Protein AF-A0A4P6AT39-F1 (afdb_monomer)

Solvent-accessible surface area (backbone atoms only — not comparable to full-atom values): 12424 Å² total; per-residue (Å²): 140,86,82,64,74,64,62,60,58,60,56,62,62,70,71,62,71,71,83,62,47,75,40,79,34,65,60,63,75,84,74,89,69,85,59,90,55,87,56,40,79,60,34,36,35,38,40,49,45,68,75,45,51,70,32,68,47,76,46,80,55,96,68,34,34,40,35,32,61,48,7,73,48,49,75,46,52,57,56,62,57,46,51,50,49,25,72,39,69,47,75,40,74,62,91,68,72,62,86,84,30,50,30,35,38,33,64,41,80,78,45,78,43,69,50,68,33,97,42,72,91,46,87,44,87,14,38,29,28,41,32,36,44,36,41,44,41,80,90,52,74,66,52,75,47,76,25,70,10,44,34,71,73,84,50,72,67,47,47,52,52,60,67,65,59,71,80,73,85,64,80,51,75,50,81,89,73,80,49,77,49,78,62,57,68,20,41,52,50,33,9,49,30,45,36,38,5,51,49,45,17,51,54,49,41,51,52,52,50,57,50,56,69,69,78,107

Mean predicted aligned error: 9.89 Å

Sequence (216 aa):
MKNIGIIFLSILILVTSACTVTSPVVIPKIQNTESSVSKRTESVFVYLDNELTDEKYEIQQLMTVFQYDLGDYFKNAVHDSLIKRFTNVVQSESSLSSENFDLVVRPELLKFEAPVPPLVTMNTKTEITLKYHVTPRPPSLPFELVATGTYEILDEEDEQLYESLQGKDIYYYDFSSGIGLNIPAYSYEAGKDSFMAIHHALESLNEQLAQALKNN

Structure (mmCIF, N/CA/C/O backbone):
data_AF-A0A4P6AT39-F1
#
_entry.id   AF-A0A4P6AT39-F1
#
loop_
_atom_site.group_PDB
_atom_site.id
_atom_site.type_symbol
_atom_site.label_atom_id
_atom_site.label_alt_id
_atom_site.label_comp_id
_atom_site.label_asym_id
_atom_site.label_entity_id
_atom_site.label_seq_id
_atom_site.pdbx_PDB_ins_code
_atom_site.Cartn_x
_atom_site.Cartn_y
_atom_site.Cartn_z
_atom_site.occupancy
_atom_site.B_iso_or_equiv
_atom_site.auth_seq_id
_atom_site.auth_comp_id
_atom_site.auth_asym_id
_atom_site.auth_atom_id
_atom_site.pdbx_PDB_model_num
ATOM 1 N N . MET A 1 1 ? 0.154 -15.454 -66.024 1.00 43.50 1 MET A N 1
ATOM 2 C CA . MET A 1 1 ? 0.994 -15.846 -64.866 1.00 43.50 1 MET A CA 1
ATOM 3 C C . MET A 1 1 ? 1.494 -14.590 -64.172 1.00 43.50 1 MET A C 1
ATOM 5 O O . MET A 1 1 ? 1.845 -13.659 -64.880 1.00 43.50 1 MET A O 1
ATOM 9 N N . LYS A 1 2 ? 1.589 -14.633 -62.834 1.00 41.34 2 LYS A N 1
ATOM 10 C CA . LYS A 1 2 ? 2.174 -13.634 -61.910 1.00 41.34 2 LYS A CA 1
ATOM 11 C C . LYS A 1 2 ? 1.218 -12.594 -61.295 1.00 41.34 2 LYS A C 1
ATOM 13 O O . LYS A 1 2 ? 1.390 -11.408 -61.493 1.00 41.34 2 LYS A O 1
ATOM 18 N N . ASN A 1 3 ? 0.318 -13.077 -60.433 1.00 45.81 3 ASN A N 1
ATOM 19 C CA . ASN A 1 3 ? -0.192 -12.348 -59.253 1.00 45.81 3 ASN A CA 1
ATOM 20 C C . ASN A 1 3 ? 0.110 -13.141 -57.961 1.00 45.81 3 ASN A C 1
ATOM 22 O O . ASN A 1 3 ? -0.666 -13.153 -57.016 1.00 45.81 3 ASN A O 1
ATOM 26 N N . ILE A 1 4 ? 1.231 -13.870 -57.937 1.00 50.91 4 ILE A N 1
ATOM 27 C CA . ILE A 1 4 ? 1.609 -14.753 -56.815 1.00 50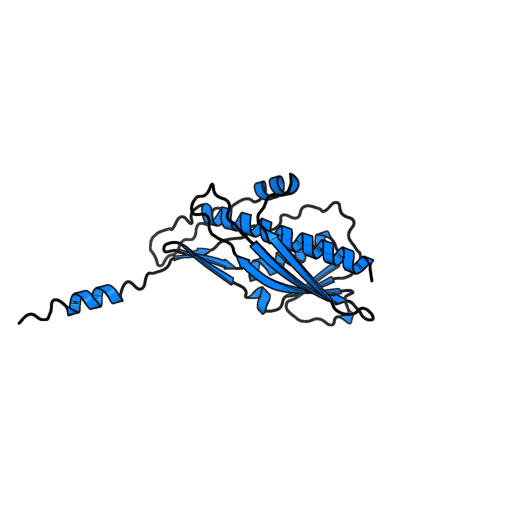.91 4 ILE A CA 1
ATOM 28 C C . ILE A 1 4 ? 2.547 -14.029 -55.826 1.00 50.91 4 ILE A C 1
ATOM 30 O O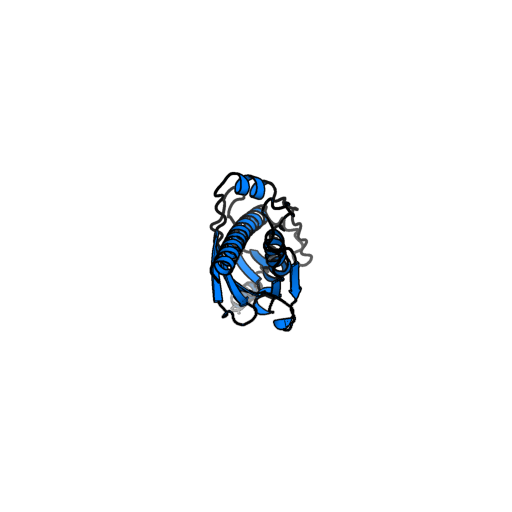 . ILE A 1 4 ? 2.656 -14.427 -54.674 1.00 50.91 4 ILE A O 1
ATOM 34 N N . GLY A 1 5 ? 3.175 -12.920 -56.239 1.00 42.66 5 GLY A N 1
ATOM 35 C CA . GLY A 1 5 ? 4.155 -12.199 -55.414 1.00 42.66 5 GLY A CA 1
ATOM 36 C C . GLY A 1 5 ? 3.569 -11.304 -54.317 1.00 42.66 5 GLY A C 1
ATOM 37 O O . GLY A 1 5 ? 4.269 -11.006 -53.360 1.00 42.66 5 GLY A O 1
ATOM 38 N N . ILE A 1 6 ? 2.303 -10.888 -54.427 1.00 50.56 6 ILE A N 1
ATOM 39 C CA . ILE A 1 6 ? 1.696 -9.940 -53.471 1.00 50.56 6 ILE A CA 1
ATOM 40 C C . ILE A 1 6 ? 1.060 -10.677 -52.284 1.00 50.56 6 ILE A C 1
ATOM 42 O O . ILE A 1 6 ? 1.164 -10.223 -51.152 1.00 50.56 6 ILE A O 1
ATOM 46 N N . ILE A 1 7 ? 0.491 -11.865 -52.512 1.00 50.44 7 ILE A N 1
ATOM 47 C CA . ILE A 1 7 ? -0.194 -12.642 -51.464 1.00 50.44 7 ILE A CA 1
ATOM 48 C C . ILE A 1 7 ? 0.810 -13.220 -50.448 1.00 50.44 7 ILE A C 1
ATOM 50 O O . ILE A 1 7 ? 0.511 -13.297 -49.260 1.00 50.44 7 ILE A O 1
ATOM 54 N N . PHE A 1 8 ? 2.032 -13.552 -50.879 1.00 45.69 8 PHE A N 1
ATOM 55 C CA . PHE A 1 8 ? 3.069 -14.075 -49.980 1.00 45.69 8 PHE A CA 1
ATOM 56 C C . PHE A 1 8 ? 3.640 -13.019 -49.018 1.00 45.69 8 PHE A C 1
ATOM 58 O O . PHE A 1 8 ? 4.078 -13.372 -47.926 1.00 45.69 8 PHE A O 1
ATOM 65 N N . LEU A 1 9 ? 3.599 -11.731 -49.382 1.00 47.72 9 LEU A N 1
ATOM 66 C CA . LEU A 1 9 ? 4.072 -10.646 -48.515 1.00 47.72 9 LEU A CA 1
ATOM 67 C C . LEU A 1 9 ? 3.039 -10.295 -47.429 1.00 47.72 9 LEU A C 1
ATOM 69 O O . LEU A 1 9 ? 3.413 -9.960 -46.310 1.00 47.72 9 LEU A O 1
ATOM 73 N N . SER A 1 10 ? 1.744 -10.442 -47.725 1.00 47.06 10 SER A N 1
ATOM 74 C CA . SER A 1 10 ? 0.658 -10.208 -46.761 1.00 47.06 10 SER A CA 1
ATOM 75 C C . SER A 1 10 ? 0.573 -11.292 -45.682 1.00 47.06 10 SER A C 1
ATOM 77 O O . SER A 1 10 ? 0.196 -11.001 -44.552 1.00 47.06 10 SER A O 1
ATOM 79 N N . ILE A 1 11 ? 0.954 -12.533 -46.008 1.00 48.59 11 ILE A N 1
ATOM 80 C CA . ILE A 1 11 ? 0.946 -13.655 -45.056 1.00 48.59 11 ILE A CA 1
ATOM 81 C C . ILE A 1 11 ? 2.152 -13.585 -44.106 1.00 48.59 11 ILE A C 1
ATOM 83 O O . ILE A 1 11 ? 2.025 -13.969 -42.949 1.00 48.59 11 ILE A O 1
ATOM 87 N N . LEU A 1 12 ? 3.290 -13.025 -44.535 1.00 41.50 12 LEU A N 1
ATOM 88 C CA . LEU A 1 12 ? 4.470 -12.879 -43.672 1.00 41.50 12 LEU A CA 1
ATOM 89 C C . LEU A 1 12 ? 4.274 -11.831 -42.557 1.00 41.50 12 LEU A C 1
ATOM 91 O O . LEU A 1 12 ? 4.873 -11.949 -41.495 1.00 41.50 12 LEU A O 1
ATOM 95 N N . ILE A 1 13 ? 3.402 -10.841 -42.771 1.00 48.12 13 ILE A N 1
ATOM 96 C CA . ILE A 1 13 ? 3.093 -9.789 -41.785 1.00 48.12 13 ILE A CA 1
ATOM 97 C C . ILE A 1 13 ? 2.075 -10.276 -40.734 1.00 48.12 13 ILE A C 1
ATOM 99 O O . ILE A 1 13 ? 2.043 -9.758 -39.623 1.00 48.12 13 ILE A O 1
ATOM 103 N N . LEU A 1 14 ? 1.279 -11.315 -41.028 1.00 42.06 14 LEU A N 1
ATOM 104 C CA . LEU A 1 14 ? 0.294 -11.850 -40.075 1.00 42.06 14 LEU A CA 1
ATOM 105 C C . LEU A 1 14 ? 0.896 -12.749 -38.978 1.00 42.06 14 LEU A C 1
ATOM 107 O O . LEU A 1 14 ? 0.196 -13.060 -38.019 1.00 42.06 14 LEU A O 1
ATOM 111 N N . VAL A 1 15 ? 2.165 -13.163 -39.095 1.00 41.56 15 VAL A N 1
ATOM 112 C CA . VAL A 1 15 ? 2.831 -14.059 -38.120 1.00 41.56 15 VAL A CA 1
ATOM 113 C C . VAL A 1 15 ? 3.760 -13.301 -37.161 1.00 41.56 15 VAL A C 1
ATOM 115 O O . VAL A 1 15 ? 4.350 -13.895 -36.267 1.00 41.56 15 VAL A O 1
ATOM 118 N N . THR A 1 16 ? 3.867 -11.974 -37.279 1.00 45.75 16 THR A N 1
ATOM 119 C CA . THR A 1 16 ? 4.554 -11.134 -36.284 1.00 45.75 16 THR A CA 1
ATOM 120 C C . THR A 1 16 ? 3.566 -10.547 -35.282 1.00 45.75 16 THR A C 1
ATOM 122 O O . THR A 1 16 ? 3.696 -9.380 -34.910 1.00 45.75 16 THR A O 1
ATOM 125 N N . SER A 1 17 ? 2.567 -11.323 -34.842 1.00 45.72 17 SER A N 1
ATOM 126 C CA . SER A 1 17 ? 1.950 -11.084 -33.536 1.00 45.72 17 SER A CA 1
ATOM 127 C C . SER A 1 17 ? 3.094 -11.122 -32.532 1.00 45.72 17 SER A C 1
ATOM 129 O O . SER A 1 17 ? 3.576 -12.199 -32.181 1.00 45.72 17 SER A O 1
ATOM 131 N N . ALA A 1 18 ? 3.630 -9.938 -32.238 1.00 49.12 18 ALA A N 1
ATOM 132 C CA . ALA A 1 18 ? 4.811 -9.742 -31.433 1.00 49.12 18 ALA A CA 1
ATOM 133 C C . ALA A 1 18 ? 4.634 -10.565 -30.165 1.00 49.12 18 ALA A C 1
ATOM 135 O O . ALA A 1 18 ? 3.688 -10.345 -29.414 1.00 49.12 18 ALA A O 1
ATOM 136 N N . CYS A 1 19 ? 5.507 -11.550 -29.972 1.00 54.28 19 CYS A N 1
ATOM 137 C CA . CYS A 1 19 ? 5.633 -12.208 -28.689 1.00 54.28 19 CYS A CA 1
ATOM 138 C C . CYS A 1 19 ? 6.156 -11.119 -27.747 1.00 54.28 19 CYS A C 1
ATOM 140 O O . CYS A 1 19 ? 7.351 -10.828 -27.731 1.00 54.28 19 CYS A O 1
ATOM 142 N N . THR A 1 20 ? 5.247 -10.397 -27.094 1.00 59.78 20 THR A N 1
ATOM 143 C CA . THR A 1 20 ? 5.600 -9.424 -26.068 1.00 59.78 20 THR A CA 1
ATOM 144 C C . THR A 1 20 ? 6.112 -10.211 -24.884 1.00 59.78 20 THR A C 1
ATOM 146 O O . THR A 1 20 ? 5.453 -11.139 -24.418 1.00 59.78 20 THR A O 1
ATOM 149 N N . VAL A 1 21 ? 7.304 -9.863 -24.421 1.00 70.62 21 VAL A N 1
ATOM 150 C CA . VAL A 1 21 ? 7.864 -10.488 -23.229 1.00 70.62 21 VAL A CA 1
ATOM 151 C C . VAL A 1 21 ? 7.229 -9.795 -22.036 1.00 70.62 21 VAL A C 1
ATOM 153 O O . VAL A 1 21 ? 7.342 -8.576 -21.903 1.00 70.62 21 VAL A O 1
ATOM 156 N N . THR A 1 22 ? 6.571 -10.555 -21.170 1.00 72.94 22 THR A N 1
ATOM 157 C CA . THR A 1 22 ? 6.131 -10.041 -19.873 1.00 72.94 22 THR A CA 1
ATOM 158 C C . THR A 1 22 ? 7.274 -10.180 -18.878 1.00 72.94 22 THR A C 1
ATOM 160 O O . THR A 1 22 ? 7.824 -11.265 -18.695 1.00 72.94 22 THR A O 1
ATOM 163 N N . SER 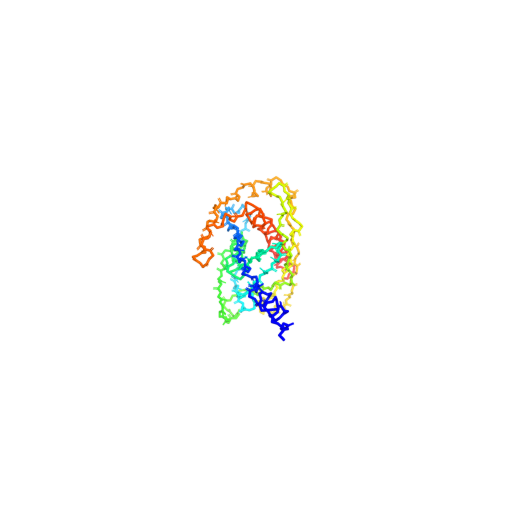A 1 23 ? 7.646 -9.072 -18.248 1.00 77.56 23 SER A N 1
ATOM 164 C CA . SER A 1 23 ? 8.671 -9.003 -17.216 1.00 77.56 23 SER A CA 1
ATOM 165 C C . SER A 1 23 ? 8.016 -8.619 -15.891 1.00 77.56 23 SER A C 1
ATOM 167 O O . SER A 1 23 ? 7.439 -7.534 -15.808 1.00 77.56 23 SER A O 1
ATOM 169 N N . PRO A 1 24 ? 8.121 -9.437 -14.833 1.00 83.00 24 PRO A N 1
ATOM 170 C CA . PRO A 1 24 ? 7.631 -9.036 -13.523 1.00 83.00 24 PRO A CA 1
ATOM 171 C C . PRO A 1 24 ? 8.469 -7.883 -12.956 1.00 83.00 24 PRO A C 1
ATOM 173 O O . PRO A 1 24 ? 9.694 -7.850 -13.114 1.00 83.00 24 PRO A O 1
ATOM 176 N N . VAL A 1 25 ? 7.807 -6.965 -12.259 1.00 86.38 25 VAL A N 1
ATOM 177 C CA . VAL A 1 25 ? 8.420 -5.973 -11.376 1.00 86.38 25 VAL A CA 1
ATOM 178 C C . VAL A 1 25 ? 8.102 -6.379 -9.944 1.00 86.38 25 VAL A C 1
ATOM 180 O O . VAL A 1 25 ? 6.948 -6.367 -9.521 1.00 86.38 25 VAL A O 1
ATOM 183 N N . VAL A 1 26 ? 9.128 -6.780 -9.193 1.00 87.25 26 VAL A N 1
ATOM 184 C CA . VAL A 1 26 ? 8.957 -7.187 -7.794 1.00 87.25 26 VAL A CA 1
ATOM 185 C C . VAL A 1 26 ? 9.187 -5.983 -6.901 1.00 87.25 26 VAL A C 1
ATOM 187 O O . VAL A 1 26 ? 10.290 -5.440 -6.849 1.00 87.25 26 VAL A O 1
ATOM 190 N N . ILE A 1 27 ? 8.148 -5.609 -6.162 1.00 89.00 27 ILE A N 1
ATOM 191 C CA . ILE A 1 27 ? 8.235 -4.596 -5.115 1.00 89.00 27 ILE A CA 1
ATOM 192 C C . ILE A 1 27 ? 8.885 -5.248 -3.880 1.00 89.00 27 ILE A C 1
ATOM 194 O O . ILE A 1 27 ? 8.384 -6.275 -3.398 1.00 89.00 27 ILE A O 1
ATOM 198 N N . PRO A 1 28 ? 10.016 -4.720 -3.375 1.00 86.25 28 PRO A N 1
ATOM 199 C CA . PRO A 1 28 ? 10.662 -5.237 -2.172 1.00 86.25 28 PRO A CA 1
ATOM 200 C C . PRO A 1 28 ? 9.705 -5.234 -0.979 1.00 86.25 28 PRO A C 1
ATOM 202 O O . PRO A 1 28 ? 8.887 -4.338 -0.842 1.00 86.25 28 PRO A O 1
ATOM 205 N N . LYS A 1 29 ? 9.809 -6.219 -0.084 1.00 81.31 29 LYS A N 1
ATOM 206 C CA . LYS A 1 29 ? 8.993 -6.242 1.139 1.00 81.31 29 LYS A CA 1
ATOM 207 C C . LYS A 1 29 ? 9.587 -5.322 2.199 1.00 81.31 29 LYS A C 1
ATOM 209 O O . LYS A 1 29 ? 10.807 -5.212 2.304 1.00 81.31 29 LYS A O 1
ATOM 214 N N . ILE A 1 30 ? 8.720 -4.757 3.036 1.00 69.62 30 ILE A N 1
ATOM 215 C CA . ILE A 1 30 ? 9.125 -4.046 4.250 1.00 69.62 30 ILE A CA 1
ATOM 216 C C . ILE A 1 30 ? 9.960 -5.011 5.100 1.00 69.62 30 ILE A C 1
ATOM 218 O O . ILE A 1 30 ? 9.481 -6.070 5.509 1.00 69.62 30 ILE A O 1
ATOM 222 N N . GLN A 1 31 ? 11.220 -4.667 5.363 1.00 64.38 31 GLN A N 1
ATOM 223 C CA . GLN A 1 31 ? 11.942 -5.316 6.450 1.00 64.38 31 GLN A CA 1
ATOM 224 C C . GLN A 1 31 ? 11.373 -4.754 7.749 1.00 64.38 31 GLN A C 1
ATOM 226 O O . GLN A 1 31 ? 11.266 -3.539 7.900 1.00 64.38 31 GLN A O 1
ATOM 231 N N . ASN A 1 32 ? 10.948 -5.633 8.657 1.00 57.81 32 ASN A N 1
ATOM 232 C CA . ASN A 1 32 ? 10.415 -5.229 9.953 1.00 57.81 32 ASN A CA 1
ATOM 233 C C . ASN A 1 32 ? 11.487 -4.467 10.736 1.00 57.81 32 ASN A C 1
ATOM 235 O O . ASN A 1 32 ? 12.305 -5.062 11.433 1.00 57.81 32 ASN A O 1
ATOM 239 N N . THR A 1 33 ? 11.470 -3.146 10.623 1.00 58.94 33 THR A N 1
ATOM 240 C CA . THR A 1 33 ? 12.127 -2.246 11.554 1.00 58.94 33 THR A CA 1
ATOM 241 C C . THR A 1 33 ? 11.208 -2.095 12.757 1.00 58.94 33 THR A C 1
ATOM 243 O O . THR A 1 33 ? 10.025 -1.762 12.625 1.00 58.94 33 THR A O 1
ATOM 246 N N . GLU A 1 34 ? 11.716 -2.424 13.946 1.00 59.28 34 GLU A N 1
ATOM 247 C CA . GLU A 1 34 ? 10.983 -2.165 15.181 1.00 59.28 34 GLU A CA 1
ATOM 248 C C . GLU A 1 34 ? 10.695 -0.664 15.271 1.00 59.28 34 GLU A C 1
ATOM 250 O O . GLU A 1 34 ? 11.611 0.155 15.323 1.00 59.28 34 GLU A O 1
ATOM 255 N N . SER A 1 35 ? 9.413 -0.295 15.262 1.00 64.81 35 SER A N 1
ATOM 256 C CA . SER A 1 35 ? 9.025 1.097 15.463 1.00 64.81 35 SER A CA 1
ATOM 257 C C . SER A 1 35 ? 9.229 1.467 16.929 1.00 64.81 35 SER A C 1
ATOM 259 O O . SER A 1 35 ? 8.744 0.777 17.827 1.00 64.81 35 SER A O 1
ATOM 261 N N . SER A 1 36 ? 9.905 2.589 17.171 1.00 63.44 36 SER A N 1
ATOM 262 C CA . SER A 1 36 ? 10.052 3.193 18.501 1.00 63.44 36 SER A CA 1
ATOM 263 C C . SER A 1 36 ? 8.758 3.855 19.003 1.00 63.44 36 SER A C 1
ATOM 265 O O . SER A 1 36 ? 8.694 4.319 20.144 1.00 63.44 36 SER A O 1
ATOM 267 N N . VAL A 1 37 ? 7.711 3.901 18.171 1.00 75.50 37 VAL A N 1
ATOM 268 C CA . VAL A 1 37 ? 6.428 4.519 18.498 1.00 75.50 37 VAL A CA 1
ATOM 269 C C . VAL A 1 37 ? 5.606 3.604 19.407 1.00 75.50 37 VAL A C 1
ATOM 271 O O . VAL A 1 37 ? 5.415 2.419 19.138 1.00 75.50 37 VAL A O 1
ATOM 274 N N . SER A 1 38 ? 5.057 4.179 20.481 1.00 82.94 38 SER A N 1
ATOM 275 C CA . SER A 1 38 ? 4.120 3.482 21.368 1.00 82.94 38 SER A CA 1
ATOM 276 C C . SER A 1 38 ? 2.910 2.972 20.581 1.00 82.94 38 SER A C 1
ATOM 278 O O . SER A 1 38 ? 2.153 3.766 20.018 1.00 82.94 38 SER A O 1
ATOM 280 N N . LYS A 1 39 ? 2.705 1.652 20.580 1.00 88.75 39 LYS A N 1
ATOM 281 C CA . LYS A 1 39 ? 1.578 1.016 19.889 1.00 88.75 39 LYS A CA 1
ATOM 282 C C . LYS A 1 39 ? 0.272 1.244 20.642 1.00 88.75 39 LYS A C 1
ATOM 284 O O . LYS A 1 39 ? 0.255 1.266 21.874 1.00 88.75 39 LYS A O 1
ATOM 289 N N . ARG A 1 40 ? -0.824 1.391 19.902 1.00 88.75 40 ARG A N 1
ATOM 290 C CA . ARG A 1 40 ? -2.176 1.484 20.458 1.00 88.75 40 ARG A CA 1
ATOM 291 C C . ARG A 1 40 ? -2.766 0.093 20.708 1.00 88.75 40 ARG A C 1
ATOM 293 O O . ARG A 1 40 ? -2.363 -0.869 20.054 1.00 88.75 40 ARG A O 1
ATOM 300 N N . THR A 1 41 ? -3.694 -0.012 21.657 1.00 90.56 41 THR A N 1
ATOM 301 C CA . THR A 1 41 ? -4.246 -1.297 22.127 1.00 90.56 41 THR A CA 1
ATOM 302 C C . THR A 1 41 ? -5.497 -1.749 21.379 1.00 90.56 41 THR A C 1
ATOM 304 O O . THR A 1 41 ? -5.925 -2.887 21.557 1.00 90.56 41 THR A O 1
ATOM 307 N N . GLU A 1 42 ? -6.099 -0.867 20.579 1.00 91.00 42 GLU A N 1
ATOM 308 C CA . GLU A 1 42 ? -7.274 -1.160 19.766 1.00 91.00 42 GLU A CA 1
ATOM 309 C C . GLU A 1 42 ? -6.999 -2.348 18.838 1.00 91.00 42 GLU A C 1
ATOM 311 O O . GLU A 1 42 ? -5.955 -2.443 18.186 1.00 91.00 42 GLU A O 1
ATOM 316 N N . SER A 1 43 ? -7.959 -3.264 18.793 1.00 93.12 43 SER A N 1
ATOM 317 C CA . SER A 1 43 ? -7.959 -4.414 17.901 1.00 93.12 43 SER A CA 1
ATOM 318 C C . SER A 1 43 ? -8.435 -4.008 16.509 1.00 93.12 43 SER A C 1
ATOM 320 O O . SER A 1 43 ? -9.548 -3.506 16.335 1.00 93.12 43 SER A O 1
ATOM 322 N N . VAL A 1 44 ? -7.584 -4.236 15.510 1.00 94.50 44 VAL A N 1
ATOM 323 C CA . VAL A 1 44 ? -7.838 -3.873 14.115 1.00 94.50 44 VAL A CA 1
ATOM 324 C C . VAL A 1 44 ? -8.038 -5.133 13.287 1.00 94.50 44 VAL A C 1
ATOM 326 O O . VAL A 1 44 ? -7.207 -6.040 13.303 1.00 94.50 44 VAL A O 1
ATOM 329 N N . PHE A 1 45 ? -9.125 -5.171 12.528 1.00 95.00 45 PHE A N 1
ATOM 330 C CA . PHE A 1 45 ? -9.337 -6.150 11.475 1.00 95.00 45 PHE A CA 1
ATOM 331 C C . PHE A 1 45 ? -9.125 -5.504 10.109 1.00 95.00 45 PHE A C 1
ATOM 333 O O . PHE A 1 45 ? -9.798 -4.536 9.767 1.00 95.00 45 PHE A O 1
ATOM 340 N N . VAL A 1 46 ? -8.199 -6.046 9.327 1.00 94.69 46 VAL A N 1
ATOM 341 C CA . VAL A 1 46 ? -7.952 -5.650 7.942 1.00 94.69 46 VAL A CA 1
ATOM 342 C C . VAL A 1 46 ? -8.740 -6.582 7.032 1.00 94.69 46 VAL A C 1
ATOM 344 O O . VAL A 1 46 ? -8.459 -7.781 6.960 1.00 94.69 46 VAL A O 1
ATOM 347 N N . TYR A 1 47 ? -9.733 -6.026 6.348 1.00 93.50 47 TYR A N 1
ATOM 348 C CA . TYR A 1 47 ? -10.522 -6.748 5.361 1.00 93.50 47 TYR A CA 1
ATOM 349 C C . TYR A 1 47 ? -9.945 -6.506 3.968 1.00 93.50 47 TYR A C 1
ATOM 351 O O . TYR A 1 47 ? -10.051 -5.400 3.448 1.00 93.50 47 TYR A O 1
ATOM 359 N N . LEU A 1 48 ? -9.329 -7.531 3.383 1.00 89.94 48 LEU A N 1
ATOM 360 C CA . LEU A 1 48 ? -8.777 -7.478 2.031 1.00 89.94 48 LEU A CA 1
ATOM 361 C C . LEU A 1 48 ? -9.810 -8.062 1.068 1.00 89.94 48 LEU A C 1
ATOM 363 O O . LEU A 1 48 ? -10.001 -9.273 1.045 1.00 89.94 48 LEU A O 1
ATOM 367 N N . ASP A 1 49 ? -10.521 -7.223 0.323 1.00 87.94 49 ASP A N 1
ATOM 368 C CA . ASP A 1 49 ? -11.459 -7.725 -0.678 1.00 87.94 49 ASP A CA 1
ATOM 369 C C . ASP A 1 49 ? -10.744 -8.176 -1.960 1.00 87.94 49 ASP A C 1
ATOM 371 O O . ASP A 1 49 ? -9.567 -7.888 -2.191 1.00 87.94 49 ASP A O 1
ATOM 375 N N . ASN A 1 50 ? -11.481 -8.909 -2.797 1.00 87.88 50 ASN A N 1
ATOM 376 C CA . ASN A 1 50 ? -10.943 -9.444 -4.043 1.00 87.88 50 ASN A CA 1
ATOM 377 C C . ASN A 1 50 ? -10.522 -8.337 -5.021 1.00 87.88 50 ASN A C 1
ATOM 379 O O . ASN A 1 50 ? -9.631 -8.564 -5.832 1.00 87.88 50 ASN A O 1
ATOM 383 N N . GLU A 1 51 ? -11.142 -7.152 -4.940 1.00 88.12 51 GLU A N 1
ATOM 384 C CA . GLU A 1 51 ? -10.789 -6.011 -5.791 1.00 88.12 51 GLU A CA 1
ATOM 385 C C . GLU A 1 51 ? -9.343 -5.585 -5.534 1.00 88.12 51 GLU A C 1
ATOM 387 O O . GLU A 1 51 ? -8.582 -5.423 -6.481 1.00 88.12 51 GLU A O 1
ATOM 392 N N . LEU A 1 52 ? -8.919 -5.497 -4.269 1.00 88.50 52 LEU A N 1
ATOM 393 C CA . LEU A 1 52 ? -7.523 -5.199 -3.957 1.00 88.50 52 LEU A CA 1
ATOM 394 C C . LEU A 1 52 ? -6.590 -6.398 -4.189 1.00 88.50 52 LEU A C 1
ATOM 396 O O . LEU A 1 52 ? -5.462 -6.212 -4.645 1.00 88.50 52 LEU A O 1
ATOM 400 N N . THR A 1 53 ? -7.001 -7.622 -3.838 1.00 87.69 53 THR A N 1
ATOM 401 C CA . THR A 1 53 ? -6.086 -8.780 -3.870 1.00 87.69 53 THR A CA 1
ATOM 402 C C . THR A 1 53 ? -5.804 -9.332 -5.261 1.00 87.69 53 THR A C 1
ATOM 404 O O . THR A 1 53 ? -4.795 -10.017 -5.421 1.00 87.69 53 THR A O 1
ATOM 407 N N . ASP A 1 54 ? -6.662 -9.047 -6.239 1.00 90.81 54 ASP A N 1
ATOM 408 C CA . ASP A 1 54 ? -6.487 -9.483 -7.629 1.00 90.81 54 ASP A CA 1
ATOM 409 C C . ASP A 1 54 ? -5.851 -8.388 -8.510 1.00 90.81 54 ASP A C 1
ATOM 411 O O . ASP A 1 54 ? -5.631 -8.597 -9.706 1.00 90.81 54 ASP A O 1
ATOM 415 N N . GLU A 1 55 ? -5.531 -7.230 -7.921 1.00 93.12 55 GLU A N 1
ATOM 416 C CA . GLU A 1 55 ? -5.068 -6.045 -8.636 1.00 93.12 55 GLU A CA 1
ATOM 417 C C . GLU A 1 55 ? -3.685 -6.245 -9.269 1.00 93.12 55 GLU A C 1
ATOM 419 O O . GLU A 1 55 ? -2.717 -6.684 -8.629 1.00 93.12 55 GLU A O 1
ATOM 424 N N . LYS A 1 56 ? -3.588 -5.857 -10.541 1.00 93.69 56 LYS A N 1
ATOM 425 C CA . LYS A 1 56 ? -2.358 -5.879 -11.332 1.00 93.69 56 LYS A CA 1
ATOM 426 C C . LYS A 1 56 ? -2.199 -4.577 -12.083 1.00 93.69 56 LYS A C 1
ATOM 428 O O . LYS A 1 56 ? -3.156 -4.064 -12.654 1.00 93.69 56 LYS A O 1
ATOM 433 N N . TYR A 1 57 ? -0.965 -4.102 -12.163 1.00 93.50 57 TYR A N 1
ATOM 434 C CA . TYR A 1 57 ? -0.624 -2.963 -12.999 1.00 93.50 57 TYR A CA 1
ATOM 435 C C . TYR A 1 57 ? 0.343 -3.379 -14.096 1.00 93.50 57 TYR A C 1
ATOM 437 O O . TYR A 1 57 ? 1.341 -4.049 -13.837 1.00 93.50 57 TYR A O 1
ATOM 445 N N . GLU A 1 58 ? 0.054 -2.969 -15.325 1.00 92.00 58 GLU A N 1
ATOM 446 C CA . GLU A 1 58 ? 0.884 -3.258 -16.485 1.00 92.00 58 GLU A CA 1
ATOM 447 C C . GLU A 1 58 ? 1.274 -1.964 -17.189 1.00 92.00 58 GLU A C 1
ATOM 449 O O . GLU A 1 58 ? 0.431 -1.120 -17.497 1.00 92.00 58 GLU A O 1
ATOM 454 N N . ILE A 1 59 ? 2.561 -1.832 -17.496 1.00 88.12 59 ILE A N 1
ATOM 455 C CA . ILE A 1 59 ? 3.076 -0.753 -18.330 1.00 88.12 59 ILE A CA 1
ATOM 456 C C . ILE A 1 59 ? 3.884 -1.329 -19.484 1.00 88.12 59 ILE A C 1
ATOM 458 O O . ILE A 1 59 ? 4.793 -2.143 -19.311 1.00 88.12 59 ILE A O 1
ATOM 462 N N . GLN A 1 60 ? 3.552 -0.894 -20.696 1.00 83.69 60 GLN A N 1
ATOM 463 C CA . GLN A 1 60 ? 4.292 -1.278 -21.886 1.00 83.69 60 GLN A CA 1
ATOM 464 C C . GLN A 1 60 ? 5.417 -0.281 -22.151 1.00 83.69 60 GLN A C 1
ATOM 466 O O . GLN A 1 60 ? 5.179 0.914 -22.334 1.00 83.69 60 GLN A O 1
ATOM 471 N N . GLN A 1 61 ? 6.642 -0.789 -22.258 1.00 76.00 61 GLN A N 1
ATOM 472 C CA . GLN A 1 61 ? 7.795 -0.001 -22.671 1.00 76.00 61 GLN A CA 1
ATOM 473 C C . GLN A 1 61 ? 8.655 -0.807 -23.641 1.00 76.00 61 GLN A C 1
ATOM 475 O O . GLN A 1 61 ? 9.097 -1.919 -23.353 1.00 76.00 61 GLN A O 1
ATOM 480 N N . LEU A 1 62 ? 8.889 -0.227 -24.822 1.00 74.25 62 LEU A N 1
ATOM 481 C CA . LEU A 1 62 ? 9.487 -0.916 -25.968 1.00 74.25 62 LEU A CA 1
ATOM 482 C C . LEU A 1 62 ? 8.662 -2.167 -26.352 1.00 74.25 62 LEU A C 1
ATOM 484 O O . LEU A 1 62 ? 7.496 -2.042 -26.719 1.00 74.25 62 LEU A O 1
ATOM 488 N N . MET A 1 63 ? 9.267 -3.356 -26.278 1.00 72.25 63 MET A N 1
ATOM 489 C CA . MET A 1 63 ? 8.662 -4.657 -26.612 1.00 72.25 63 MET A CA 1
ATOM 490 C C . MET A 1 63 ? 8.376 -5.513 -25.365 1.00 72.25 63 MET A C 1
ATOM 492 O O . MET A 1 63 ? 8.090 -6.706 -25.489 1.00 72.25 63 MET A O 1
ATOM 496 N N . THR A 1 64 ? 8.466 -4.906 -24.179 1.00 74.44 64 THR A N 1
ATOM 497 C CA . THR A 1 64 ? 8.297 -5.571 -22.886 1.00 74.44 64 THR A CA 1
ATOM 498 C C . THR A 1 64 ? 7.081 -4.998 -22.168 1.00 74.44 64 THR A C 1
ATOM 500 O O . THR A 1 64 ? 6.890 -3.780 -22.129 1.00 74.44 64 THR A O 1
ATOM 503 N N . VAL A 1 65 ? 6.263 -5.878 -21.597 1.00 83.69 65 VAL A N 1
ATOM 504 C CA . VAL A 1 65 ? 5.200 -5.509 -20.658 1.00 83.69 65 VAL A CA 1
ATOM 505 C C . VAL A 1 65 ? 5.748 -5.713 -19.256 1.00 83.69 65 VAL A C 1
ATOM 507 O O . VAL A 1 65 ? 6.102 -6.830 -18.888 1.00 83.69 65 VAL A O 1
ATOM 510 N N . PHE A 1 66 ? 5.861 -4.637 -18.489 1.00 86.00 66 PHE A N 1
ATOM 511 C CA . PHE A 1 66 ? 6.249 -4.699 -17.088 1.00 86.00 66 PHE A CA 1
ATOM 512 C C . PHE A 1 66 ? 4.997 -4.855 -16.241 1.00 86.00 66 PHE A C 1
ATOM 514 O O . PHE A 1 66 ? 4.124 -3.991 -16.285 1.00 86.00 66 PHE A O 1
ATOM 521 N N . GLN A 1 67 ? 4.910 -5.960 -15.508 1.00 89.81 67 GLN A N 1
ATOM 522 C CA . GLN A 1 67 ? 3.743 -6.307 -14.702 1.00 89.81 67 GLN A CA 1
ATOM 523 C C . GLN A 1 67 ? 4.087 -6.227 -13.215 1.00 89.81 67 GLN A C 1
ATOM 525 O O . GLN A 1 67 ? 5.055 -6.835 -12.761 1.00 89.81 67 GLN A O 1
ATOM 530 N N . TYR A 1 68 ? 3.261 -5.510 -12.465 1.00 91.75 68 TYR A N 1
ATOM 531 C CA . TYR A 1 68 ? 3.305 -5.383 -11.018 1.00 91.75 68 TYR A CA 1
ATOM 532 C C . TYR A 1 68 ? 2.118 -6.166 -10.456 1.00 91.75 68 TYR A C 1
ATOM 534 O O . TYR A 1 68 ? 0.965 -5.792 -10.675 1.00 91.75 68 TYR A O 1
ATOM 542 N N . ASP A 1 69 ? 2.389 -7.248 -9.729 1.00 90.88 69 ASP A N 1
ATOM 543 C CA . ASP A 1 69 ? 1.358 -8.007 -9.015 1.00 90.88 69 ASP A CA 1
ATOM 544 C C . ASP A 1 69 ? 1.066 -7.314 -7.669 1.00 90.88 69 ASP A C 1
ATOM 546 O O . ASP A 1 69 ? 1.569 -7.697 -6.610 1.00 90.88 69 ASP A O 1
ATOM 550 N N . LEU A 1 70 ? 0.305 -6.217 -7.733 1.00 93.12 70 LEU A N 1
ATOM 551 C CA . LEU A 1 70 ? 0.036 -5.331 -6.598 1.00 93.12 70 LEU A CA 1
ATOM 552 C C . LEU A 1 70 ? -0.763 -6.021 -5.493 1.00 93.12 70 LEU A C 1
ATOM 554 O O . LEU A 1 70 ? -0.458 -5.832 -4.315 1.00 93.12 70 LEU A O 1
ATOM 558 N N . GLY A 1 71 ? -1.742 -6.849 -5.854 1.00 90.31 71 GLY A N 1
ATOM 559 C CA . GLY A 1 71 ? -2.562 -7.572 -4.886 1.00 90.31 71 GLY A CA 1
ATOM 560 C C . GLY A 1 71 ? -1.743 -8.476 -3.962 1.00 90.31 71 GLY A C 1
ATOM 561 O O . GLY A 1 71 ? -1.878 -8.400 -2.738 1.00 90.31 71 GLY A O 1
ATOM 562 N N . ASP A 1 72 ? -0.805 -9.251 -4.516 1.00 84.56 72 ASP A N 1
ATOM 563 C CA . ASP A 1 72 ? 0.114 -10.100 -3.741 1.00 84.56 72 ASP A CA 1
ATOM 564 C C . ASP A 1 72 ? 0.990 -9.288 -2.775 1.00 84.56 72 ASP A C 1
ATOM 566 O O . ASP A 1 72 ? 1.309 -9.739 -1.665 1.00 84.56 72 ASP A O 1
ATOM 570 N N . TYR A 1 73 ? 1.369 -8.074 -3.178 1.00 89.31 73 TYR A N 1
ATOM 571 C CA . TYR A 1 73 ? 2.127 -7.161 -2.334 1.00 89.31 73 TYR A CA 1
ATOM 572 C C . TYR A 1 73 ? 1.267 -6.583 -1.197 1.00 89.31 73 TYR A C 1
ATOM 574 O O . TYR A 1 73 ? 1.655 -6.659 -0.022 1.00 89.31 73 TYR A O 1
ATOM 582 N N . PHE A 1 74 ? 0.072 -6.067 -1.508 1.00 90.50 74 PHE A N 1
ATOM 583 C CA . PHE A 1 74 ? -0.819 -5.441 -0.526 1.00 90.50 74 PHE A CA 1
ATOM 584 C C . PHE A 1 74 ? -1.307 -6.397 0.560 1.00 90.50 74 PHE A C 1
ATOM 586 O O . PHE A 1 74 ? -1.492 -5.949 1.695 1.00 90.50 74 PHE A O 1
ATOM 593 N N . LYS A 1 75 ? -1.405 -7.704 0.268 1.00 84.62 75 LYS A N 1
ATOM 594 C CA . LYS A 1 75 ? -1.710 -8.747 1.267 1.00 84.62 75 LYS A CA 1
ATOM 595 C C . LYS A 1 75 ? -0.805 -8.719 2.495 1.00 84.62 75 LYS A C 1
ATOM 597 O O . LYS A 1 75 ? -1.204 -9.196 3.548 1.00 84.62 75 LYS A O 1
ATOM 602 N N . ASN A 1 76 ? 0.419 -8.210 2.372 1.00 87.69 76 ASN A N 1
ATOM 603 C CA . ASN A 1 76 ? 1.334 -8.088 3.507 1.00 87.69 76 ASN A CA 1
ATOM 604 C C . ASN A 1 76 ? 1.572 -6.623 3.879 1.00 87.69 76 ASN A C 1
ATOM 606 O O . ASN A 1 76 ? 1.566 -6.292 5.059 1.00 87.69 76 ASN A O 1
ATOM 610 N N . ALA A 1 77 ? 1.715 -5.729 2.895 1.00 90.75 77 ALA A N 1
ATOM 611 C CA . ALA A 1 77 ? 2.129 -4.349 3.142 1.00 90.75 77 ALA A CA 1
ATOM 612 C C . ALA A 1 77 ? 1.179 -3.574 4.074 1.00 90.75 77 ALA A C 1
ATOM 614 O O . ALA A 1 77 ? 1.644 -2.876 4.975 1.00 90.75 77 ALA A O 1
ATOM 615 N N . VAL A 1 78 ? -0.141 -3.720 3.899 1.00 92.44 78 VAL A N 1
ATOM 616 C CA . VAL A 1 78 ? -1.135 -3.031 4.744 1.00 92.44 78 VAL A CA 1
ATOM 617 C C . VAL A 1 78 ? -1.057 -3.532 6.186 1.00 92.44 78 VAL A C 1
ATOM 619 O O . VAL A 1 78 ? -0.984 -2.740 7.126 1.00 92.44 78 VAL A O 1
ATOM 622 N N . HIS A 1 79 ? -1.033 -4.854 6.363 1.00 91.62 79 HIS A N 1
ATOM 623 C CA . HIS A 1 79 ? -0.916 -5.481 7.674 1.00 91.62 79 HIS A CA 1
ATOM 624 C C . HIS A 1 79 ? 0.389 -5.086 8.374 1.00 91.62 79 HIS A C 1
ATOM 626 O O . HIS A 1 79 ? 0.357 -4.611 9.509 1.00 91.62 79 HIS A O 1
ATOM 632 N N . ASP A 1 80 ? 1.520 -5.225 7.682 1.00 89.94 80 ASP A N 1
ATOM 633 C CA . ASP A 1 80 ? 2.856 -4.949 8.216 1.00 89.94 80 ASP A CA 1
ATOM 634 C C . ASP A 1 80 ? 3.025 -3.473 8.591 1.00 89.94 80 ASP A C 1
ATOM 636 O O . ASP A 1 80 ? 3.685 -3.138 9.575 1.00 89.94 80 ASP A O 1
ATOM 640 N N . SER A 1 81 ? 2.370 -2.577 7.854 1.00 91.12 81 SER A N 1
ATOM 641 C CA . SER A 1 81 ? 2.311 -1.160 8.194 1.00 91.12 81 SER A CA 1
ATOM 642 C C . SER A 1 81 ? 1.469 -0.910 9.456 1.00 91.12 81 SER A C 1
ATOM 644 O O . SER A 1 81 ? 1.914 -0.227 10.380 1.00 91.12 81 SER A O 1
ATOM 646 N N . LEU A 1 82 ? 0.288 -1.526 9.574 1.00 92.00 82 LEU A N 1
ATOM 647 C CA . LEU A 1 82 ? -0.596 -1.336 10.730 1.00 92.00 82 LEU A CA 1
ATOM 648 C C . LEU A 1 82 ? -0.040 -1.938 12.031 1.00 92.00 82 LEU A C 1
ATOM 650 O O . LEU A 1 82 ? -0.184 -1.320 13.089 1.00 92.00 82 LEU A O 1
ATOM 654 N N . ILE A 1 83 ? 0.651 -3.085 11.998 1.00 91.31 83 ILE A N 1
ATOM 655 C CA . ILE A 1 83 ? 1.250 -3.683 13.213 1.00 91.31 83 ILE A CA 1
ATOM 656 C C . ILE A 1 83 ? 2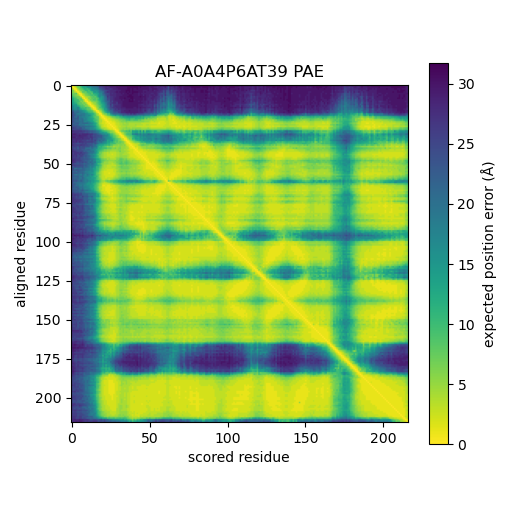.371 -2.827 13.814 1.00 91.31 83 ILE A C 1
ATOM 658 O O . ILE A 1 83 ? 2.749 -3.037 14.972 1.00 91.31 83 ILE A O 1
ATOM 662 N N . LYS A 1 84 ? 2.915 -1.853 13.070 1.00 88.31 84 LYS A N 1
ATOM 663 C CA . LYS A 1 84 ? 3.834 -0.849 13.628 1.00 88.31 84 LYS A CA 1
ATOM 664 C C . LYS A 1 84 ? 3.113 0.114 14.572 1.00 88.31 84 LYS A C 1
ATOM 666 O O . LYS A 1 84 ? 3.744 0.633 15.486 1.00 88.31 84 LYS A O 1
ATOM 671 N N . ARG A 1 85 ? 1.803 0.321 14.400 1.00 89.31 85 ARG A N 1
ATOM 672 C CA . ARG A 1 85 ? 0.997 1.285 15.170 1.00 89.31 85 ARG A CA 1
ATOM 673 C C . ARG A 1 85 ? 0.004 0.635 16.136 1.00 89.31 85 ARG A C 1
ATOM 675 O O . ARG A 1 85 ? -0.346 1.269 17.129 1.00 89.31 85 ARG A O 1
ATOM 682 N N . PHE A 1 86 ? -0.412 -0.608 15.901 1.00 91.00 86 PHE A N 1
ATOM 683 C CA . PHE A 1 86 ? -1.400 -1.324 16.717 1.00 91.00 86 PHE A CA 1
ATOM 684 C C . PHE A 1 86 ? -0.837 -2.636 17.266 1.00 91.00 86 PHE A C 1
ATOM 686 O O . PHE A 1 86 ? -0.053 -3.318 16.607 1.00 91.00 86 PHE A O 1
ATOM 693 N N . THR A 1 87 ? -1.231 -3.005 18.486 1.00 89.00 87 THR A N 1
ATOM 694 C CA . THR A 1 87 ? -0.771 -4.249 19.124 1.00 89.00 87 THR A CA 1
ATOM 695 C C . THR A 1 87 ? -1.447 -5.496 18.572 1.00 89.00 87 THR A C 1
ATOM 697 O O . THR A 1 87 ? -0.850 -6.568 18.614 1.00 89.00 87 THR A O 1
ATOM 700 N N . ASN A 1 88 ? -2.688 -5.376 18.095 1.00 91.94 88 ASN A N 1
ATOM 701 C CA . ASN A 1 88 ? -3.468 -6.499 17.594 1.00 91.94 88 ASN A CA 1
ATOM 702 C C . ASN A 1 88 ? -4.057 -6.153 16.226 1.00 91.94 88 ASN A C 1
ATOM 704 O O . ASN A 1 88 ? -5.030 -5.405 16.142 1.00 91.94 88 ASN A O 1
ATOM 708 N N . VAL A 1 89 ? -3.456 -6.703 15.174 1.00 93.19 89 VAL A N 1
ATOM 709 C CA . VAL A 1 89 ? -3.947 -6.597 13.800 1.00 93.19 89 VAL A CA 1
ATOM 710 C C . VAL A 1 89 ? -4.195 -8.008 13.292 1.00 93.19 89 VAL A C 1
ATOM 712 O O . VAL A 1 89 ? -3.320 -8.867 13.370 1.00 93.19 89 VAL A O 1
ATOM 715 N N . VAL A 1 90 ? -5.399 -8.250 12.791 1.00 92.94 90 VAL A N 1
ATOM 716 C CA . VAL A 1 90 ? -5.784 -9.505 12.143 1.00 92.94 90 VAL A CA 1
ATOM 717 C C . VAL A 1 90 ? -6.203 -9.177 10.723 1.00 92.94 90 VAL A C 1
ATOM 719 O O . VAL A 1 90 ? -6.892 -8.187 10.510 1.00 92.94 90 VAL A O 1
ATOM 722 N N . GLN A 1 91 ? -5.825 -10.006 9.755 1.00 91.38 91 GLN A N 1
ATOM 723 C CA . GLN A 1 91 ? -6.235 -9.833 8.363 1.00 91.38 91 GLN A CA 1
ATOM 724 C C . GLN A 1 91 ? -6.995 -11.047 7.834 1.00 91.38 91 GLN A C 1
ATOM 726 O O . GLN A 1 91 ? -6.690 -12.184 8.205 1.00 91.38 91 GLN A O 1
ATOM 731 N N . SER A 1 92 ? -7.982 -10.819 6.968 1.00 87.88 92 SER A N 1
ATOM 732 C CA . SER A 1 92 ? -8.662 -11.890 6.235 1.00 87.88 92 SER A CA 1
ATOM 733 C C . SER A 1 92 ? -9.304 -11.380 4.946 1.00 87.88 92 SER A C 1
ATOM 735 O O . SER A 1 92 ? -9.758 -10.240 4.874 1.00 87.88 92 SER A O 1
ATOM 737 N N . GLU A 1 93 ? -9.396 -12.277 3.963 1.00 85.00 93 GLU A N 1
ATOM 738 C CA . GLU A 1 93 ? -10.185 -12.099 2.734 1.00 85.00 93 GLU A CA 1
ATOM 739 C C . GLU A 1 93 ? -11.687 -12.353 2.965 1.00 85.00 93 GLU A C 1
ATOM 741 O O . GLU A 1 93 ? -12.538 -12.028 2.139 1.00 85.00 93 GLU A O 1
ATOM 746 N N . SER A 1 94 ? -12.045 -12.939 4.113 1.00 79.75 94 SER A N 1
ATOM 747 C CA . SER A 1 94 ? -13.434 -13.169 4.506 1.00 79.75 94 SER A CA 1
ATOM 748 C C . SER A 1 94 ? -13.917 -12.069 5.442 1.00 79.75 94 SER A C 1
ATOM 750 O O . SER A 1 94 ? -13.242 -11.734 6.415 1.00 79.75 94 SER A O 1
ATOM 752 N N . SER A 1 95 ? -15.099 -11.514 5.169 1.00 73.75 95 SER A N 1
ATOM 753 C CA . SER A 1 95 ? -15.720 -10.549 6.074 1.00 73.75 95 SER A CA 1
ATOM 754 C C . SER A 1 95 ? -16.022 -11.232 7.411 1.00 73.75 95 SER A C 1
ATOM 756 O O . SER A 1 95 ? -16.780 -12.202 7.472 1.00 73.75 95 SER A O 1
ATOM 758 N N . LEU A 1 96 ? -15.402 -10.739 8.483 1.00 68.31 96 LEU A N 1
ATOM 759 C CA . LEU A 1 96 ? -15.712 -11.133 9.853 1.00 68.31 96 LEU A CA 1
ATOM 760 C C . LEU A 1 96 ? -16.668 -10.116 10.480 1.00 68.31 96 LEU A C 1
ATOM 762 O O . LEU A 1 96 ? -16.679 -8.943 10.107 1.00 68.31 96 LEU A O 1
ATOM 766 N N . SER A 1 97 ? -17.456 -10.562 11.463 1.00 68.38 97 SER A N 1
ATOM 767 C CA . SER A 1 97 ? -18.316 -9.655 12.231 1.00 68.38 97 SER A CA 1
ATOM 768 C C . SER A 1 97 ? -17.474 -8.556 12.885 1.00 68.38 97 SER A C 1
ATOM 770 O O . SER A 1 97 ? -16.535 -8.846 13.634 1.00 68.38 97 SER A O 1
ATOM 772 N N . SER A 1 98 ? -17.853 -7.299 12.641 1.00 68.69 98 SER A N 1
ATOM 773 C CA . SER A 1 98 ? -17.236 -6.105 13.231 1.00 68.69 98 SER A CA 1
ATOM 774 C C . SER A 1 98 ? -17.329 -6.073 14.759 1.00 68.69 98 SER A C 1
ATOM 776 O O . SER A 1 98 ? -16.639 -5.294 15.401 1.00 68.69 98 SER A O 1
ATOM 778 N N . GLU A 1 99 ? -18.168 -6.915 15.367 1.00 72.94 99 GLU A N 1
ATOM 779 C CA . GLU A 1 99 ? -18.365 -6.966 16.820 1.00 72.94 99 GLU A CA 1
ATOM 780 C C . GLU A 1 99 ? -17.117 -7.443 17.581 1.00 72.94 99 GLU A C 1
ATOM 782 O O . GLU A 1 99 ? -16.921 -7.065 18.735 1.00 72.94 99 GLU A O 1
ATOM 787 N N . ASN A 1 100 ? -16.235 -8.211 16.932 1.00 84.75 100 ASN A N 1
ATOM 788 C CA . ASN A 1 100 ? -15.037 -8.779 17.564 1.00 84.75 100 ASN A CA 1
ATOM 789 C C . ASN A 1 100 ? -13.821 -7.846 17.558 1.00 84.75 100 ASN A C 1
ATOM 791 O O . ASN A 1 100 ? -12.819 -8.149 18.202 1.00 84.75 100 ASN A O 1
ATOM 795 N N . PHE A 1 101 ? -13.903 -6.729 16.838 1.00 91.44 101 PHE A N 1
ATOM 796 C CA . PHE A 1 101 ? -12.793 -5.803 16.642 1.00 91.44 101 PHE A CA 1
ATOM 797 C C . PHE A 1 101 ? -13.227 -4.388 17.009 1.00 91.44 101 PHE A C 1
ATOM 799 O O . PHE A 1 101 ? -14.416 -4.067 16.998 1.00 91.44 101 PHE A O 1
ATOM 806 N N . ASP A 1 102 ? -12.280 -3.550 17.411 1.00 92.88 102 ASP A N 1
ATOM 807 C CA . ASP A 1 102 ? -12.563 -2.144 17.698 1.00 92.88 102 ASP A CA 1
ATOM 808 C C . ASP A 1 102 ? -12.673 -1.345 16.394 1.00 92.88 102 ASP A C 1
ATOM 810 O O . ASP A 1 102 ? -13.410 -0.359 16.321 1.00 92.88 102 ASP A O 1
ATOM 814 N N . LEU A 1 103 ? -11.952 -1.790 15.358 1.00 93.31 103 LEU A N 1
ATOM 815 C CA . LEU A 1 103 ? -11.838 -1.136 14.061 1.00 93.31 103 LEU A CA 1
ATOM 816 C C . LEU A 1 103 ? -11.793 -2.178 12.943 1.00 93.31 103 LEU A C 1
ATOM 818 O O . LEU A 1 103 ? -11.006 -3.120 13.004 1.00 93.31 103 LEU A O 1
ATOM 822 N N . VAL A 1 104 ? -12.581 -1.969 11.892 1.00 95.00 104 VAL A N 1
ATOM 823 C CA . VAL A 1 104 ? -12.418 -2.658 10.608 1.00 95.00 104 VAL A CA 1
ATOM 824 C C . VAL A 1 104 ? -11.855 -1.669 9.595 1.00 95.00 104 VAL A C 1
ATOM 826 O O . VAL A 1 104 ? -12.423 -0.595 9.405 1.00 95.00 104 VAL A O 1
ATOM 829 N N . VAL A 1 105 ? -10.751 -2.028 8.948 1.00 95.44 105 VAL A N 1
ATOM 830 C CA . VAL A 1 105 ? -10.099 -1.251 7.890 1.00 95.44 105 VAL A CA 1
ATOM 831 C C . VAL A 1 105 ? -10.183 -2.048 6.596 1.00 95.44 105 VAL A C 1
ATOM 833 O O . VAL A 1 105 ? -9.646 -3.150 6.514 1.00 95.44 105 VAL A O 1
ATOM 836 N N . ARG A 1 106 ? -10.844 -1.490 5.581 1.00 95.56 106 ARG A N 1
ATOM 837 C CA . ARG A 1 106 ? -10.850 -2.038 4.221 1.00 95.56 106 ARG A CA 1
ATOM 838 C C . ARG A 1 106 ? -10.040 -1.114 3.304 1.00 95.56 106 ARG A C 1
ATOM 840 O O . ARG A 1 106 ? -10.524 -0.020 2.998 1.00 95.56 106 ARG A O 1
ATOM 847 N N . PRO A 1 107 ? -8.805 -1.489 2.933 1.00 95.81 107 PRO A N 1
ATOM 848 C CA . PRO A 1 107 ? -8.008 -0.747 1.963 1.00 95.81 107 PRO A CA 1
ATOM 849 C C . PRO A 1 107 ? -8.575 -0.853 0.542 1.00 95.81 107 PRO A C 1
ATOM 851 O O . PRO A 1 107 ? -9.129 -1.877 0.166 1.00 95.81 107 PRO A O 1
ATOM 854 N N . GLU A 1 108 ? -8.391 0.201 -0.246 1.00 95.94 108 GLU A N 1
ATOM 855 C CA . GLU A 1 108 ? -8.742 0.290 -1.666 1.00 95.94 108 GLU A CA 1
ATOM 856 C C . GLU A 1 108 ? -7.617 1.027 -2.409 1.00 95.94 108 GLU A C 1
ATOM 858 O O . GLU A 1 108 ? -7.108 2.049 -1.928 1.00 95.94 108 GLU A O 1
ATOM 863 N N . LEU A 1 109 ? -7.238 0.524 -3.585 1.00 96.25 109 LEU A N 1
ATOM 864 C CA . LEU A 1 109 ? -6.320 1.203 -4.494 1.00 96.25 109 LEU A CA 1
ATOM 865 C C . LEU A 1 109 ? -7.111 2.109 -5.441 1.00 96.25 109 LEU A C 1
ATOM 867 O O . LEU A 1 109 ? -7.882 1.625 -6.259 1.00 96.25 109 LEU A O 1
ATOM 871 N N . LEU A 1 110 ? -6.903 3.426 -5.354 1.00 96.38 110 LEU A N 1
ATOM 872 C CA . LEU A 1 110 ? -7.574 4.385 -6.242 1.00 96.38 110 LEU A CA 1
ATOM 873 C C . LEU A 1 110 ? -6.758 4.694 -7.498 1.00 96.38 110 LEU A C 1
ATOM 875 O O . LEU A 1 110 ? -7.319 4.962 -8.559 1.00 96.38 110 LEU A O 1
ATOM 879 N N . LYS A 1 111 ? -5.431 4.739 -7.356 1.00 96.25 111 LYS A N 1
ATOM 880 C CA . LYS A 1 111 ? -4.510 5.107 -8.431 1.00 96.25 111 LYS A CA 1
ATOM 881 C C . LYS A 1 111 ? -3.154 4.460 -8.197 1.00 96.25 111 LYS A C 1
ATOM 883 O O . LYS A 1 111 ? -2.647 4.509 -7.080 1.00 96.25 111 LYS A O 1
ATOM 888 N N . PHE A 1 112 ? -2.548 3.942 -9.259 1.00 95.62 112 PHE A N 1
ATOM 889 C CA . PHE A 1 112 ? -1.148 3.537 -9.276 1.00 95.62 112 PHE A CA 1
ATOM 890 C C . PHE A 1 112 ? -0.520 3.920 -10.616 1.00 95.62 112 PHE A C 1
ATOM 892 O O . PHE A 1 112 ? -1.015 3.548 -11.678 1.00 95.62 112 PHE A O 1
ATOM 899 N N . GLU A 1 113 ? 0.557 4.693 -10.562 1.00 94.19 113 GLU A N 1
ATOM 900 C CA . GLU A 1 113 ? 1.374 5.066 -11.711 1.00 94.19 113 GLU A CA 1
ATOM 901 C C . GLU A 1 113 ? 2.825 4.773 -11.357 1.00 94.19 113 GLU A C 1
ATOM 903 O O . GLU A 1 113 ? 3.388 5.439 -10.498 1.00 94.19 113 GLU A O 1
ATOM 908 N N . ALA A 1 114 ? 3.433 3.791 -12.017 1.00 90.56 114 ALA A N 1
ATOM 909 C CA . ALA A 1 114 ? 4.829 3.426 -11.802 1.00 90.56 114 ALA A CA 1
ATOM 910 C C . ALA A 1 114 ? 5.522 3.283 -13.161 1.00 90.56 114 ALA A C 1
ATOM 912 O O . ALA A 1 114 ? 5.466 2.217 -13.782 1.00 90.56 114 ALA A O 1
ATOM 913 N N . PRO A 1 115 ? 6.129 4.362 -13.688 1.00 86.31 115 PRO A N 1
ATOM 914 C CA . PRO A 1 115 ? 6.943 4.253 -14.885 1.00 86.31 115 PRO A CA 1
ATOM 915 C C . PRO A 1 115 ? 8.113 3.299 -14.632 1.00 86.31 115 PRO A C 1
ATOM 917 O O . PRO A 1 115 ? 8.597 3.186 -13.510 1.00 86.31 115 PRO A O 1
ATOM 920 N N . VAL A 1 116 ? 8.634 2.675 -15.687 1.00 80.44 116 VAL A N 1
ATOM 921 C CA . VAL A 1 116 ? 9.925 1.978 -15.616 1.00 80.44 116 VAL A CA 1
ATOM 922 C C . VAL A 1 116 ? 11.001 2.918 -16.161 1.00 80.44 116 VAL A C 1
ATOM 924 O O . VAL A 1 116 ? 10.823 3.506 -17.235 1.00 80.44 116 VAL A O 1
ATOM 927 N N . PRO A 1 117 ? 12.119 3.134 -15.449 1.00 73.19 117 PRO A N 1
ATOM 928 C CA . PRO A 1 117 ? 13.079 4.120 -15.895 1.00 73.19 117 PRO A CA 1
ATOM 929 C C . PRO A 1 117 ? 13.774 3.639 -17.175 1.00 73.19 117 PRO A C 1
ATOM 931 O O . PRO A 1 117 ? 14.110 2.462 -17.310 1.00 73.19 117 PRO A O 1
ATOM 934 N N . PRO A 1 118 ? 14.028 4.533 -18.147 1.00 67.25 118 PRO A N 1
ATOM 935 C CA . PRO A 1 118 ? 14.735 4.156 -19.369 1.00 67.25 118 PRO A CA 1
ATOM 936 C C . PRO A 1 118 ? 16.210 3.806 -19.105 1.00 67.25 118 PRO A C 1
ATOM 938 O O . PRO A 1 118 ? 16.846 3.171 -19.945 1.00 67.25 118 PRO A O 1
ATOM 941 N N . LEU A 1 119 ? 16.756 4.230 -17.958 1.00 63.00 119 LEU A N 1
ATOM 942 C CA . LEU A 1 119 ? 18.131 4.018 -17.508 1.00 63.00 119 LEU A CA 1
ATOM 943 C C . LEU A 1 119 ? 18.141 3.751 -15.998 1.00 63.00 119 LEU A C 1
ATOM 945 O O . LEU A 1 119 ? 17.419 4.410 -15.263 1.00 63.00 119 LEU A O 1
ATOM 949 N N . VAL A 1 120 ? 19.022 2.864 -15.529 1.00 60.50 120 VAL A N 1
ATOM 950 C CA . VAL A 1 120 ? 19.141 2.461 -14.106 1.00 60.50 120 VAL A CA 1
ATOM 951 C C . VAL A 1 120 ? 19.444 3.642 -13.170 1.00 60.50 120 VAL A C 1
ATOM 953 O O . VAL A 1 120 ? 19.163 3.593 -11.987 1.00 60.50 120 VAL A O 1
ATOM 956 N N . THR A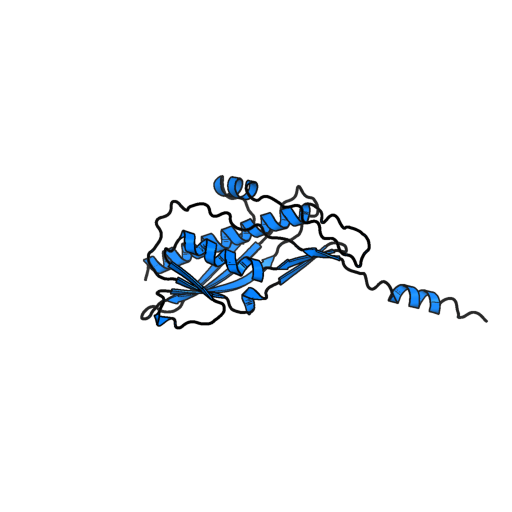 1 121 ? 20.019 4.727 -13.688 1.00 61.62 121 THR A N 1
ATOM 957 C CA . THR A 1 121 ? 20.400 5.905 -12.894 1.00 61.62 121 THR A CA 1
ATOM 958 C C . THR A 1 121 ? 19.299 6.963 -12.791 1.00 61.62 121 THR A C 1
ATOM 960 O O . THR A 1 121 ? 19.582 8.084 -12.376 1.00 61.62 121 THR A O 1
ATOM 963 N N . MET A 1 122 ? 18.087 6.682 -13.273 1.00 63.84 122 MET A N 1
ATOM 964 C CA . MET A 1 122 ? 16.974 7.629 -13.255 1.00 63.84 122 MET A CA 1
ATOM 965 C C . MET A 1 122 ? 15.877 7.121 -12.334 1.00 63.84 122 MET A C 1
ATOM 967 O O . MET A 1 122 ? 15.385 6.016 -12.533 1.00 63.84 122 MET A O 1
ATOM 971 N N . ASN A 1 123 ? 15.440 7.967 -11.408 1.00 65.06 123 ASN A N 1
ATOM 972 C CA . ASN A 1 123 ? 14.233 7.694 -10.641 1.00 65.06 123 ASN A CA 1
ATOM 973 C C . ASN A 1 123 ? 13.008 8.019 -11.500 1.00 65.06 123 ASN A C 1
ATOM 975 O O . ASN A 1 123 ? 13.044 8.876 -12.396 1.00 65.06 123 ASN A O 1
ATOM 979 N N . THR A 1 124 ? 11.914 7.328 -11.227 1.00 69.75 124 THR A N 1
ATOM 980 C CA . THR A 1 124 ? 10.647 7.486 -11.936 1.00 69.75 124 THR A CA 1
ATOM 981 C C . THR A 1 124 ? 9.659 8.270 -11.104 1.00 69.75 124 THR A C 1
ATOM 983 O O . THR A 1 124 ? 9.700 8.227 -9.886 1.00 69.75 124 THR A O 1
ATOM 986 N N . LYS A 1 125 ? 8.730 8.982 -11.752 1.00 83.44 125 LYS A N 1
ATOM 987 C CA . LYS A 1 125 ? 7.622 9.645 -11.052 1.00 83.44 125 LYS A CA 1
ATOM 988 C C . LYS A 1 125 ? 6.569 8.618 -10.648 1.00 83.44 125 LYS A C 1
ATOM 990 O O . LYS A 1 125 ? 5.494 8.593 -11.239 1.00 83.44 125 LYS A O 1
ATOM 995 N N . THR A 1 126 ? 6.922 7.750 -9.706 1.00 91.62 126 THR A N 1
ATOM 996 C CA . THR A 1 126 ? 5.990 6.768 -9.165 1.00 91.62 126 THR A CA 1
ATOM 997 C C . THR A 1 126 ? 5.075 7.429 -8.138 1.00 91.62 126 THR A C 1
ATOM 999 O O . THR A 1 126 ? 5.541 8.151 -7.253 1.00 91.62 126 THR A O 1
ATOM 1002 N N . GLU A 1 127 ? 3.775 7.197 -8.284 1.00 96.19 127 GLU A N 1
ATOM 1003 C CA . GLU A 1 127 ? 2.710 7.739 -7.448 1.00 96.19 127 GLU A CA 1
ATOM 1004 C C . GLU A 1 127 ? 1.665 6.657 -7.174 1.00 96.19 127 GLU A C 1
ATOM 1006 O O . GLU A 1 127 ? 1.286 5.879 -8.053 1.00 96.19 127 GLU A O 1
ATOM 1011 N N . ILE A 1 128 ? 1.158 6.641 -5.947 1.00 97.38 128 ILE A N 1
ATOM 1012 C CA . ILE A 1 128 ? 0.051 5.785 -5.547 1.00 97.38 128 ILE A CA 1
ATOM 1013 C C . ILE A 1 128 ? -0.941 6.561 -4.694 1.00 97.38 128 ILE A C 1
ATOM 1015 O O . ILE A 1 128 ? -0.547 7.285 -3.783 1.00 97.38 128 ILE A O 1
ATOM 1019 N N . THR A 1 129 ? -2.233 6.350 -4.932 1.00 98.12 129 THR A N 1
ATOM 1020 C CA . THR A 1 129 ? -3.303 6.818 -4.051 1.00 98.12 129 THR A CA 1
ATOM 1021 C C . THR A 1 129 ? -4.040 5.626 -3.453 1.00 98.12 129 THR A C 1
ATOM 1023 O O . THR A 1 129 ? -4.628 4.817 -4.173 1.00 98.12 129 THR A O 1
ATOM 1026 N N . LEU A 1 130 ? -4.043 5.555 -2.124 1.00 97.50 130 LEU A N 1
ATOM 1027 C CA . LEU A 1 130 ? -4.747 4.547 -1.338 1.00 97.50 130 LEU A CA 1
ATOM 1028 C C . LEU A 1 130 ? -5.876 5.194 -0.539 1.00 97.50 130 LEU A C 1
ATOM 1030 O O . LEU A 1 130 ? -5.772 6.339 -0.086 1.00 97.50 130 LEU A O 1
ATOM 1034 N N . LYS A 1 131 ? -6.940 4.427 -0.319 1.00 98.00 131 LYS A N 1
ATOM 1035 C CA . LYS A 1 131 ? -8.044 4.788 0.565 1.00 98.00 131 LYS A CA 1
ATOM 1036 C C . LYS A 1 131 ? -8.239 3.719 1.631 1.00 98.00 131 LYS A C 1
ATOM 1038 O O . LYS A 1 131 ? -8.198 2.532 1.330 1.00 98.00 131 LYS A O 1
ATOM 1043 N N . TYR A 1 132 ? -8.508 4.136 2.864 1.00 97.69 132 TYR A N 1
ATOM 1044 C CA . TYR A 1 132 ? -9.057 3.269 3.903 1.00 97.69 132 TYR A CA 1
ATOM 1045 C C . TYR A 1 132 ? -10.530 3.588 4.124 1.00 97.69 132 TYR A C 1
ATOM 1047 O O . TYR A 1 132 ? -10.880 4.711 4.486 1.00 97.69 132 TYR A O 1
ATOM 1055 N N . HIS A 1 133 ? -11.380 2.574 3.985 1.00 97.06 133 HIS A N 1
ATOM 1056 C CA . HIS A 1 133 ? -12.732 2.582 4.537 1.00 97.06 133 HIS A CA 1
ATOM 1057 C C . HIS A 1 133 ? -12.659 2.078 5.972 1.00 97.06 133 HIS A C 1
ATOM 1059 O O . HIS A 1 133 ? -12.328 0.913 6.205 1.00 97.06 133 HIS A O 1
ATOM 1065 N N . VAL A 1 134 ? -12.948 2.946 6.935 1.00 96.12 134 VAL A N 1
ATOM 1066 C CA . VAL A 1 134 ? -12.817 2.636 8.358 1.00 96.12 134 VAL A CA 1
ATOM 1067 C C . VAL A 1 134 ? -14.198 2.516 8.980 1.00 96.12 134 VAL A C 1
ATOM 1069 O O . VAL A 1 134 ? -14.981 3.463 8.987 1.00 96.12 134 VAL A O 1
ATOM 1072 N N . THR A 1 135 ? -14.491 1.343 9.532 1.00 94.44 135 THR A N 1
ATOM 1073 C CA . THR A 1 135 ? -15.716 1.075 10.291 1.00 94.44 135 THR A CA 1
ATOM 1074 C C . THR A 1 135 ? -15.343 0.831 11.752 1.00 94.44 135 THR A C 1
ATOM 1076 O O . THR A 1 135 ? -14.923 -0.277 12.098 1.00 94.44 135 THR A O 1
ATOM 1079 N N . PRO A 1 136 ? -15.435 1.852 12.620 1.00 92.56 136 PRO A N 1
ATOM 1080 C CA . PRO A 1 136 ? -15.225 1.673 14.049 1.00 92.56 136 PRO A CA 1
ATOM 1081 C C . PRO A 1 136 ? -16.396 0.923 14.689 1.00 92.56 136 PRO A C 1
ATOM 1083 O O . PRO A 1 136 ? -17.504 0.872 14.147 1.00 92.56 136 PRO A O 1
ATOM 1086 N N . ARG A 1 137 ? -16.167 0.363 15.880 1.00 89.50 137 ARG A N 1
ATOM 1087 C CA . ARG A 1 137 ? -17.249 -0.201 16.689 1.00 89.50 137 ARG A CA 1
ATOM 1088 C C . ARG A 1 137 ? -18.287 0.893 17.016 1.00 89.50 137 ARG A C 1
ATOM 1090 O O . ARG A 1 137 ? -17.898 2.015 17.358 1.00 89.50 137 ARG A O 1
ATOM 1097 N N . PRO A 1 138 ? -19.599 0.583 16.975 1.00 85.56 138 PRO A N 1
ATOM 1098 C CA . PRO A 1 138 ? -20.634 1.505 17.433 1.00 85.56 138 PRO A CA 1
ATOM 1099 C C . PRO A 1 138 ? -20.350 2.019 18.857 1.00 85.56 138 PRO A C 1
ATOM 1101 O O . PRO A 1 138 ? -19.867 1.250 19.692 1.00 85.56 138 PRO A O 1
ATOM 1104 N N . PRO A 1 139 ? -20.664 3.289 19.173 1.00 88.44 139 PRO A N 1
ATOM 1105 C CA . PRO A 1 139 ? -21.553 4.192 18.434 1.00 88.44 139 PRO A CA 1
ATOM 1106 C C . PRO A 1 139 ? -20.872 5.061 17.363 1.00 88.44 139 PRO A C 1
ATOM 1108 O O . PRO A 1 139 ? -21.555 5.860 16.724 1.00 88.44 139 PRO A O 1
ATOM 1111 N N . SER A 1 140 ? -19.557 4.943 17.179 1.00 89.50 140 SER A N 1
ATOM 1112 C CA . SER A 1 140 ? -18.816 5.762 16.218 1.00 89.50 140 SER A CA 1
ATOM 1113 C C . SER A 1 140 ? -19.263 5.485 14.779 1.00 89.50 140 SER A C 1
ATOM 1115 O O . SER A 1 140 ? -19.595 4.353 14.423 1.00 89.50 140 SER A O 1
ATOM 1117 N N . LEU A 1 141 ? -19.286 6.530 13.949 1.00 91.38 141 LEU A N 1
ATOM 1118 C CA . LEU A 1 141 ? -19.702 6.423 12.550 1.00 91.38 141 LEU A CA 1
ATOM 1119 C C . LEU A 1 141 ? -18.524 6.013 11.650 1.00 91.38 141 LEU A C 1
ATOM 1121 O O . LEU A 1 141 ? -17.391 6.414 11.927 1.00 91.38 141 LEU A O 1
ATOM 1125 N N . PRO A 1 142 ? -18.774 5.258 10.563 1.00 95.19 142 PRO A N 1
ATOM 1126 C CA . PRO A 1 142 ? -17.763 4.982 9.548 1.00 95.19 142 PRO A CA 1
ATOM 1127 C C . PRO A 1 142 ? -17.216 6.257 8.901 1.00 95.19 142 PRO A C 1
ATOM 1129 O O . PRO A 1 142 ? -17.936 7.247 8.753 1.00 95.19 142 PRO A O 1
ATOM 1132 N N . PHE A 1 143 ? -15.955 6.213 8.483 1.00 96.38 143 PHE A N 1
ATOM 1133 C CA . PHE A 1 143 ? -15.277 7.313 7.801 1.00 96.38 143 PHE A CA 1
ATOM 1134 C C . PHE A 1 143 ? -14.267 6.796 6.772 1.00 96.38 143 PHE A C 1
ATOM 1136 O O . PHE A 1 143 ? -13.861 5.635 6.805 1.00 96.38 143 PHE A O 1
ATOM 1143 N N . GLU A 1 144 ? -13.862 7.671 5.853 1.00 97.81 144 GLU A N 1
ATOM 1144 C CA . GLU A 1 144 ? -12.858 7.372 4.831 1.00 97.81 144 GLU A CA 1
ATOM 1145 C C . GLU A 1 144 ? -11.600 8.210 5.062 1.00 97.81 144 GLU A C 1
ATOM 1147 O O . GLU A 1 144 ? -11.682 9.383 5.430 1.00 97.81 144 GLU A O 1
ATOM 1152 N N . LEU A 1 145 ? -10.440 7.610 4.812 1.00 98.19 145 LEU A N 1
ATOM 1153 C CA . LEU A 1 145 ? -9.144 8.285 4.783 1.00 98.19 145 LEU A CA 1
ATOM 1154 C C . LEU A 1 145 ? -8.517 8.072 3.412 1.00 98.19 145 LEU A C 1
ATOM 1156 O O . LEU A 1 145 ? -8.634 6.983 2.855 1.00 98.19 145 LEU A O 1
ATOM 1160 N N . VAL A 1 146 ? -7.840 9.085 2.879 1.00 98.38 146 VAL A N 1
ATOM 1161 C CA . VAL A 1 146 ? -7.168 9.007 1.577 1.00 98.38 146 VAL A CA 1
ATOM 1162 C C . VAL A 1 146 ? -5.762 9.560 1.728 1.00 98.38 146 VAL A C 1
ATOM 1164 O O . VAL A 1 146 ? -5.571 10.636 2.297 1.00 98.38 146 VAL A O 1
ATOM 1167 N N . ALA A 1 147 ? -4.779 8.848 1.192 1.00 98.00 147 ALA A N 1
ATOM 1168 C CA . ALA A 1 147 ? -3.421 9.356 1.084 1.00 98.00 147 ALA A CA 1
ATOM 1169 C C . ALA A 1 147 ? -2.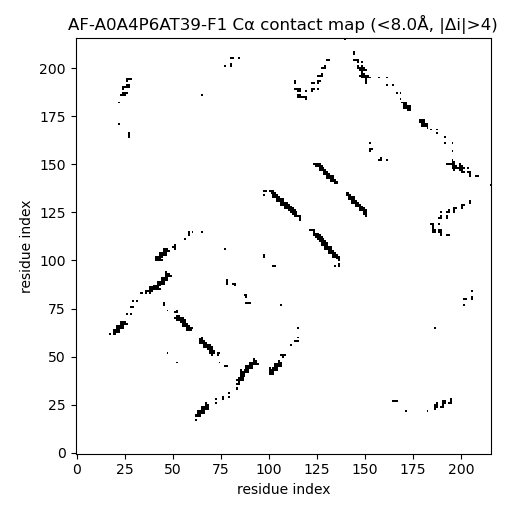853 9.085 -0.300 1.00 98.00 147 ALA A C 1
ATOM 1171 O O . ALA A 1 147 ? -3.164 8.078 -0.936 1.00 98.00 147 ALA A O 1
ATOM 1172 N N . THR A 1 148 ? -2.000 10.004 -0.741 1.00 97.88 148 THR A N 1
ATOM 1173 C CA . THR A 1 148 ? -1.166 9.825 -1.924 1.00 97.88 148 THR A CA 1
ATOM 1174 C C . THR A 1 148 ? 0.283 9.793 -1.478 1.00 97.88 148 THR A C 1
ATOM 1176 O O . THR A 1 148 ? 0.705 10.669 -0.726 1.00 97.88 148 THR A O 1
ATOM 1179 N N . GLY A 1 149 ? 1.014 8.778 -1.918 1.00 96.31 149 GLY A N 1
ATOM 1180 C CA . GLY A 1 149 ? 2.448 8.655 -1.718 1.00 96.31 149 GLY A CA 1
ATOM 1181 C C . GLY A 1 149 ? 3.182 8.772 -3.046 1.00 96.31 149 GLY A C 1
ATOM 1182 O O . GLY A 1 149 ? 2.670 8.371 -4.094 1.00 96.31 149 GLY A O 1
ATOM 1183 N N . THR A 1 150 ? 4.385 9.328 -2.992 1.00 94.69 150 THR A N 1
ATOM 1184 C CA . THR A 1 150 ? 5.308 9.452 -4.124 1.00 94.69 150 THR A CA 1
ATOM 1185 C C . THR A 1 150 ? 6.624 8.771 -3.772 1.00 94.69 150 THR A C 1
ATOM 1187 O O . THR A 1 150 ? 6.905 8.531 -2.602 1.00 94.69 150 THR A O 1
ATOM 1190 N N . TYR A 1 151 ? 7.450 8.458 -4.767 1.00 89.50 151 TYR A N 1
ATOM 1191 C CA . TYR A 1 151 ? 8.774 7.867 -4.528 1.00 89.50 151 TYR A CA 1
ATOM 1192 C C . TYR A 1 151 ? 9.783 8.808 -3.835 1.00 89.50 151 TYR A C 1
ATOM 1194 O O . TYR A 1 151 ? 10.892 8.380 -3.526 1.00 89.50 151 TYR A O 1
ATOM 1202 N N . GLU A 1 152 ? 9.456 10.098 -3.696 1.00 88.44 152 GLU A N 1
ATOM 1203 C CA . GLU A 1 152 ? 10.404 11.142 -3.298 1.00 88.44 152 GLU A CA 1
ATOM 1204 C C . GLU A 1 152 ? 11.059 10.819 -1.953 1.00 88.44 152 GLU A C 1
ATOM 1206 O O . GLU A 1 152 ? 10.360 10.566 -0.986 1.00 88.44 152 GLU A O 1
ATOM 1211 N N . ILE A 1 153 ? 12.391 10.861 -1.890 1.00 86.12 153 ILE A N 1
ATOM 1212 C CA . ILE A 1 153 ? 13.146 10.710 -0.6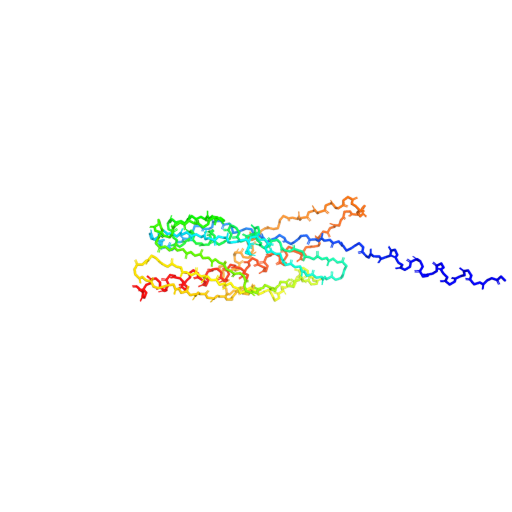40 1.00 86.12 153 ILE A CA 1
ATOM 1213 C C . ILE A 1 153 ? 13.057 12.033 0.120 1.00 86.12 153 ILE A C 1
ATOM 1215 O O . ILE A 1 153 ? 13.603 13.041 -0.342 1.00 86.12 153 ILE A O 1
ATOM 1219 N N . LEU A 1 154 ? 12.327 12.053 1.236 1.00 85.62 154 LEU A N 1
ATOM 1220 C CA . LEU A 1 154 ? 12.002 13.287 1.953 1.00 85.62 154 LEU A CA 1
ATOM 1221 C C . LEU A 1 154 ? 13.025 13.614 3.043 1.00 85.62 154 LEU A C 1
ATOM 1223 O O . LEU A 1 154 ? 13.253 14.793 3.335 1.00 85.62 154 LEU A O 1
ATOM 1227 N N . ASP A 1 155 ? 13.649 12.592 3.627 1.00 87.38 155 ASP A N 1
ATOM 1228 C CA . ASP A 1 155 ? 14.604 12.728 4.721 1.00 87.38 155 ASP A CA 1
ATOM 1229 C C . ASP A 1 155 ? 15.667 11.605 4.757 1.00 87.38 155 ASP A C 1
ATOM 1231 O O . ASP A 1 155 ? 15.795 10.791 3.843 1.00 87.38 155 ASP A O 1
ATOM 1235 N N . GLU A 1 156 ? 16.496 11.617 5.805 1.00 87.62 156 GLU A N 1
ATOM 1236 C CA . GLU A 1 156 ? 17.582 10.650 6.009 1.00 87.62 156 GLU A CA 1
ATOM 1237 C C . GLU A 1 156 ? 17.061 9.240 6.355 1.00 87.62 156 GLU A C 1
ATOM 1239 O O . GLU A 1 156 ? 17.736 8.252 6.066 1.00 87.62 156 GLU A O 1
ATOM 1244 N N . GLU A 1 157 ? 15.869 9.121 6.954 1.00 86.56 157 GLU A N 1
ATOM 1245 C CA . GLU A 1 157 ? 15.249 7.821 7.238 1.00 86.56 157 GLU A CA 1
ATOM 1246 C C . GLU A 1 157 ? 14.779 7.170 5.932 1.00 86.56 157 GLU A C 1
ATOM 1248 O O . GLU A 1 157 ? 15.069 5.992 5.700 1.00 86.56 157 GLU A O 1
ATOM 1253 N N . ASP A 1 158 ? 14.162 7.952 5.043 1.00 88.19 158 ASP A N 1
ATOM 1254 C CA . ASP A 1 158 ? 13.799 7.515 3.694 1.00 88.19 158 ASP A CA 1
ATOM 1255 C C . ASP A 1 158 ? 15.025 7.092 2.882 1.00 88.19 158 ASP A C 1
ATOM 1257 O O . ASP A 1 158 ? 14.984 6.073 2.192 1.00 88.19 158 ASP A O 1
ATOM 1261 N N . GLU A 1 159 ? 16.127 7.845 2.959 1.00 88.31 159 GLU A N 1
ATOM 1262 C CA . GLU A 1 159 ? 17.364 7.524 2.241 1.00 88.31 159 GLU A CA 1
ATOM 1263 C C . GLU A 1 159 ? 17.936 6.180 2.713 1.00 88.31 159 GLU A C 1
ATOM 1265 O O . GLU A 1 159 ? 18.186 5.284 1.902 1.00 88.31 159 GLU A O 1
ATOM 1270 N N . GLN A 1 160 ? 18.049 5.987 4.031 1.00 87.31 160 GLN A N 1
ATOM 1271 C CA . GLN A 1 160 ? 18.506 4.724 4.615 1.00 87.31 160 GLN A CA 1
ATOM 1272 C C . GLN A 1 160 ? 17.577 3.561 4.257 1.00 87.31 160 GLN A C 1
ATOM 1274 O O . GLN A 1 160 ? 18.044 2.463 3.932 1.00 87.31 160 GLN A O 1
ATOM 1279 N N . LEU A 1 161 ? 16.262 3.788 4.293 1.00 87.50 161 LEU A N 1
ATOM 1280 C CA . LEU A 1 161 ? 15.278 2.788 3.912 1.00 87.50 161 LEU A CA 1
ATOM 1281 C C . LEU A 1 161 ? 15.435 2.414 2.436 1.00 87.50 161 LEU A C 1
ATOM 1283 O O . LEU A 1 161 ? 15.558 1.225 2.137 1.00 87.50 161 LEU A O 1
ATOM 1287 N N . TYR A 1 162 ? 15.509 3.396 1.536 1.00 87.62 162 TYR A N 1
ATOM 1288 C CA . TYR A 1 162 ? 15.673 3.199 0.096 1.00 87.62 162 TYR A CA 1
ATOM 1289 C C . TYR A 1 162 ? 16.964 2.451 -0.249 1.00 87.62 162 TYR A C 1
ATOM 1291 O O . TYR A 1 162 ? 16.958 1.557 -1.099 1.00 87.62 162 TYR A O 1
ATOM 1299 N N . GLU A 1 163 ? 18.078 2.771 0.410 1.00 85.50 163 GLU A N 1
ATOM 1300 C CA . GLU A 1 163 ? 19.352 2.063 0.244 1.00 85.50 163 GLU A CA 1
ATOM 1301 C C . GLU A 1 163 ? 19.318 0.634 0.807 1.00 85.50 163 GLU A C 1
ATOM 1303 O O . GLU A 1 163 ? 19.976 -0.260 0.270 1.00 85.50 163 GLU A O 1
ATOM 1308 N N . SER A 1 164 ? 18.528 0.393 1.860 1.00 84.44 164 SER A N 1
ATOM 1309 C CA . SER A 1 164 ? 18.377 -0.935 2.470 1.00 84.44 164 SER A CA 1
ATOM 1310 C C . SER A 1 164 ? 17.576 -1.917 1.615 1.00 84.44 164 SER A C 1
ATOM 1312 O O . SER A 1 164 ? 17.699 -3.137 1.795 1.00 84.44 164 SER A O 1
ATOM 1314 N N . LEU A 1 165 ? 16.756 -1.410 0.687 1.00 82.94 165 LEU A N 1
ATOM 1315 C CA . LEU A 1 165 ? 16.050 -2.250 -0.269 1.00 82.94 165 LEU A CA 1
ATOM 1316 C C . LEU A 1 165 ? 17.115 -2.951 -1.110 1.00 82.94 165 LEU A C 1
ATOM 1318 O O . LEU A 1 165 ? 17.872 -2.313 -1.843 1.00 82.94 165 LEU A O 1
ATOM 1322 N N . GLN A 1 166 ? 17.204 -4.271 -0.948 1.00 69.44 166 GLN A N 1
ATOM 1323 C CA . GLN A 1 166 ? 18.103 -5.112 -1.723 1.00 69.44 166 GLN A CA 1
ATOM 1324 C C . GLN A 1 166 ? 17.354 -5.758 -2.878 1.00 69.44 166 GLN A C 1
ATOM 1326 O O . GLN A 1 166 ? 16.296 -6.370 -2.702 1.00 69.44 166 GLN A O 1
ATOM 1331 N N . GLY A 1 167 ? 17.971 -5.692 -4.051 1.00 56.84 167 GLY A N 1
ATOM 1332 C CA . GLY A 1 167 ? 17.514 -6.384 -5.234 1.00 56.84 167 GLY A CA 1
ATOM 1333 C C . GLY A 1 167 ? 18.023 -7.795 -5.193 1.00 56.84 167 GLY A C 1
ATOM 1334 O O . GLY A 1 167 ? 19.222 -8.034 -5.080 1.00 56.84 167 GLY A O 1
ATOM 1335 N N . LYS A 1 168 ? 17.110 -8.750 -5.308 1.00 53.41 168 LYS A N 1
ATOM 1336 C CA . LYS A 1 168 ? 17.499 -10.024 -5.892 1.00 53.41 168 LYS A CA 1
ATOM 1337 C C . LYS A 1 168 ? 17.405 -9.821 -7.391 1.00 53.41 168 LYS A C 1
ATOM 1339 O O . LYS A 1 168 ? 16.320 -9.504 -7.864 1.00 53.41 168 LYS A O 1
ATOM 1344 N N . ASP A 1 169 ? 18.514 -9.988 -8.108 1.00 46.59 169 ASP A N 1
ATOM 1345 C CA . ASP A 1 169 ? 18.482 -10.090 -9.567 1.00 46.59 169 ASP A CA 1
ATOM 1346 C C . ASP A 1 169 ? 17.393 -11.101 -9.949 1.00 46.59 169 ASP A C 1
ATOM 1348 O O . ASP A 1 169 ? 17.468 -12.284 -9.595 1.00 46.59 169 ASP A O 1
ATOM 1352 N N . ILE A 1 170 ? 16.339 -10.634 -10.616 1.00 50.38 170 ILE A N 1
ATOM 1353 C CA . ILE A 1 170 ? 15.248 -11.504 -11.044 1.00 50.38 170 ILE A CA 1
ATOM 1354 C C . ILE A 1 170 ? 15.654 -12.077 -12.394 1.00 50.38 170 ILE A C 1
ATOM 1356 O O . ILE A 1 170 ? 15.441 -11.474 -13.444 1.00 50.38 170 ILE A O 1
ATOM 1360 N N . TYR A 1 171 ? 16.252 -13.263 -12.372 1.00 46.72 171 TYR A N 1
ATOM 1361 C CA . TYR A 1 171 ? 16.432 -14.050 -13.584 1.00 46.72 171 TYR A CA 1
ATOM 1362 C C . TYR A 1 171 ? 15.095 -14.696 -13.940 1.00 46.72 171 TYR A C 1
ATOM 1364 O O . TYR A 1 171 ? 14.664 -15.633 -13.268 1.00 46.72 171 TYR A O 1
ATOM 1372 N N . TYR A 1 172 ? 14.441 -14.219 -14.999 1.00 44.97 172 TYR A N 1
ATOM 1373 C CA . TYR A 1 172 ? 13.283 -14.909 -15.561 1.00 44.97 172 TYR A CA 1
ATOM 1374 C C . TYR A 1 172 ? 13.716 -15.683 -16.803 1.00 44.97 172 TYR A C 1
ATOM 1376 O O . TYR A 1 172 ? 14.161 -15.114 -17.799 1.00 44.97 172 TYR A O 1
ATOM 1384 N N . TYR A 1 173 ? 13.635 -17.010 -16.718 1.00 39.03 173 TYR A N 1
ATOM 1385 C CA . TYR A 1 173 ? 13.892 -17.895 -17.846 1.00 39.03 173 TYR A CA 1
ATOM 1386 C C . TYR A 1 173 ? 12.559 -18.216 -18.518 1.00 39.03 173 TYR A C 1
ATOM 1388 O O . TYR A 1 173 ? 11.814 -19.078 -18.055 1.00 39.03 173 TYR A O 1
ATOM 1396 N N . ASP A 1 174 ? 12.246 -17.515 -19.603 1.00 44.38 174 ASP A N 1
ATOM 1397 C CA . ASP A 1 174 ? 11.131 -17.891 -20.464 1.00 44.38 174 ASP A CA 1
ATOM 1398 C C . ASP A 1 174 ? 11.588 -18.979 -21.453 1.00 44.38 174 ASP A C 1
ATOM 1400 O O . ASP A 1 174 ? 12.324 -18.731 -22.410 1.00 44.38 174 ASP A O 1
ATOM 1404 N N . PHE A 1 175 ? 11.143 -20.215 -21.211 1.00 37.94 175 PHE A N 1
ATOM 1405 C CA . PHE A 1 175 ? 11.424 -21.370 -22.070 1.00 37.94 175 PHE A CA 1
ATOM 1406 C C . PHE A 1 175 ? 10.859 -21.218 -23.495 1.00 37.94 175 PHE A C 1
ATOM 1408 O O . PHE A 1 175 ? 11.33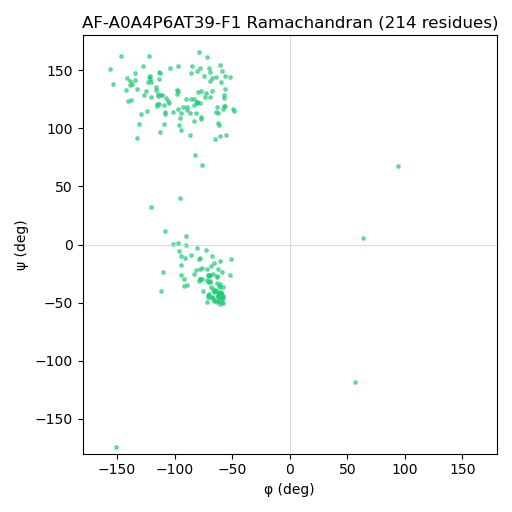2 -21.905 -24.400 1.00 37.94 175 PHE A O 1
ATOM 1415 N N . SER A 1 176 ? 9.858 -20.354 -23.711 1.00 43.28 176 SER A N 1
ATOM 1416 C CA . SER A 1 176 ? 9.165 -20.225 -24.999 1.00 43.28 176 SER A CA 1
ATOM 1417 C C . SER A 1 176 ? 9.889 -19.323 -26.006 1.00 43.28 176 SER A C 1
ATOM 1419 O O . SER A 1 176 ? 9.761 -19.531 -27.213 1.00 43.28 176 SER A O 1
ATOM 1421 N N . SER A 1 177 ? 10.712 -18.384 -25.532 1.00 45.00 177 SER A N 1
ATOM 1422 C CA . SER A 1 177 ? 11.475 -17.452 -26.372 1.00 45.00 177 SER A CA 1
ATOM 1423 C C . SER A 1 177 ? 12.904 -17.916 -26.683 1.00 45.00 177 SER A C 1
ATOM 1425 O O . SER A 1 177 ? 13.561 -17.333 -27.544 1.00 45.00 177 SER A O 1
ATOM 1427 N N . GLY A 1 178 ? 13.403 -18.973 -26.025 1.00 38.19 178 GLY A N 1
ATOM 1428 C CA . GLY A 1 178 ? 14.749 -19.528 -26.253 1.00 38.19 178 GLY A CA 1
ATOM 1429 C C . GLY A 1 178 ? 15.903 -18.576 -25.903 1.00 38.19 178 GLY A C 1
ATOM 1430 O O . GLY A 1 178 ? 17.067 -18.899 -26.144 1.00 38.19 178 GLY A O 1
ATOM 1431 N N . ILE A 1 179 ? 15.593 -17.412 -25.330 1.00 43.34 179 ILE A N 1
ATOM 1432 C CA . ILE A 1 179 ? 16.527 -16.361 -24.945 1.00 43.34 179 ILE A CA 1
ATOM 1433 C C . ILE A 1 179 ? 16.298 -16.122 -23.456 1.00 43.34 179 ILE A C 1
ATOM 1435 O O . ILE A 1 179 ? 15.236 -15.659 -23.053 1.00 43.34 179 ILE A O 1
ATOM 1439 N N . GLY A 1 180 ? 17.300 -16.422 -22.627 1.00 42.34 180 GLY A N 1
ATOM 1440 C CA . GLY A 1 180 ? 17.316 -15.911 -21.260 1.00 42.34 180 GLY A CA 1
ATOM 1441 C C . GLY A 1 180 ? 17.371 -14.389 -21.331 1.00 42.34 180 GLY A C 1
ATOM 1442 O O . GLY A 1 180 ? 18.404 -13.828 -21.696 1.00 42.34 180 GLY A O 1
ATOM 1443 N N . LEU A 1 181 ? 16.254 -13.723 -21.059 1.00 44.03 181 LEU A N 1
ATOM 1444 C CA . LEU A 1 181 ? 16.206 -12.272 -21.021 1.00 44.03 181 LEU A CA 1
ATOM 1445 C C . LEU A 1 181 ? 16.719 -11.827 -19.659 1.00 44.03 181 LEU A C 1
ATOM 1447 O O . LEU A 1 181 ? 16.118 -12.099 -18.624 1.00 44.03 181 LEU A O 1
ATOM 1451 N N . ASN A 1 182 ? 17.869 -11.156 -19.675 1.00 50.22 182 ASN A N 1
ATOM 1452 C CA . ASN A 1 182 ? 18.305 -10.358 -18.544 1.00 50.22 182 ASN A CA 1
ATOM 1453 C C . ASN A 1 182 ? 17.243 -9.270 -18.352 1.00 50.22 182 ASN A C 1
ATOM 1455 O O . ASN A 1 182 ? 17.172 -8.351 -19.171 1.00 50.22 182 ASN A O 1
ATOM 1459 N N . ILE A 1 183 ? 16.371 -9.424 -17.350 1.00 53.56 183 ILE A N 1
ATOM 1460 C CA . ILE A 1 183 ? 15.431 -8.374 -16.970 1.00 53.56 183 ILE A CA 1
ATOM 1461 C C . ILE A 1 183 ? 16.299 -7.215 -16.489 1.00 53.56 183 ILE A C 1
ATOM 1463 O O . ILE A 1 183 ? 17.011 -7.373 -15.497 1.00 53.56 183 ILE A O 1
ATOM 1467 N N . PRO A 1 184 ? 16.321 -6.075 -17.188 1.00 57.56 184 PRO A N 1
ATOM 1468 C CA . PRO A 1 184 ? 17.363 -5.107 -16.905 1.00 57.56 184 PRO A CA 1
ATOM 1469 C C . PRO A 1 184 ? 17.148 -4.454 -15.545 1.00 57.56 184 PRO A C 1
ATOM 1471 O O . PRO A 1 184 ? 16.014 -4.281 -15.103 1.00 57.56 184 PRO A O 1
ATOM 1474 N N . ALA A 1 185 ? 18.247 -4.028 -14.926 1.00 62.62 185 ALA A N 1
ATOM 1475 C CA . ALA A 1 185 ? 18.292 -3.423 -13.594 1.00 62.62 185 ALA A CA 1
ATOM 1476 C C . ALA A 1 185 ? 17.312 -2.247 -13.361 1.00 62.62 185 ALA A C 1
ATOM 1478 O O . ALA A 1 185 ? 17.078 -1.873 -12.221 1.00 62.62 185 ALA A O 1
ATOM 1479 N N . TYR A 1 186 ? 16.689 -1.687 -14.402 1.00 71.25 186 TYR A N 1
ATOM 1480 C CA . TYR A 1 186 ? 15.647 -0.671 -14.259 1.00 71.25 186 TYR A CA 1
ATOM 1481 C C . TYR A 1 186 ? 14.318 -1.194 -13.678 1.00 71.25 186 TYR A C 1
ATOM 1483 O O . TYR A 1 186 ? 13.604 -0.416 -13.056 1.00 71.25 186 TYR A O 1
ATOM 1491 N N . SER A 1 187 ? 13.963 -2.479 -13.829 1.00 77.12 187 SER A N 1
ATOM 1492 C CA . SER A 1 187 ? 12.732 -3.017 -13.212 1.00 77.12 187 SER A CA 1
ATOM 1493 C C . SER A 1 187 ? 12.872 -3.077 -11.695 1.00 77.12 187 SER A C 1
ATOM 1495 O O . SER A 1 187 ? 11.911 -2.870 -10.962 1.00 77.12 187 SER A O 1
ATOM 1497 N N . TYR A 1 188 ? 14.097 -3.313 -11.232 1.00 80.50 188 TYR A N 1
ATOM 1498 C CA . TYR A 1 188 ? 14.440 -3.285 -9.828 1.00 80.50 188 TYR A CA 1
ATOM 1499 C C . TYR A 1 188 ? 14.301 -1.876 -9.240 1.00 80.50 188 TYR A C 1
ATOM 1501 O O . TYR A 1 188 ? 13.614 -1.713 -8.234 1.00 80.50 188 TYR A O 1
ATOM 1509 N N . GLU A 1 189 ? 14.862 -0.857 -9.899 1.00 81.50 189 GLU A N 1
ATOM 1510 C CA . GLU A 1 189 ? 14.686 0.541 -9.475 1.00 81.50 189 GLU A CA 1
ATOM 1511 C C . GLU A 1 189 ? 13.206 0.947 -9.475 1.00 81.50 189 GLU A C 1
ATOM 1513 O O . GLU A 1 189 ? 12.729 1.530 -8.508 1.00 81.50 189 GLU A 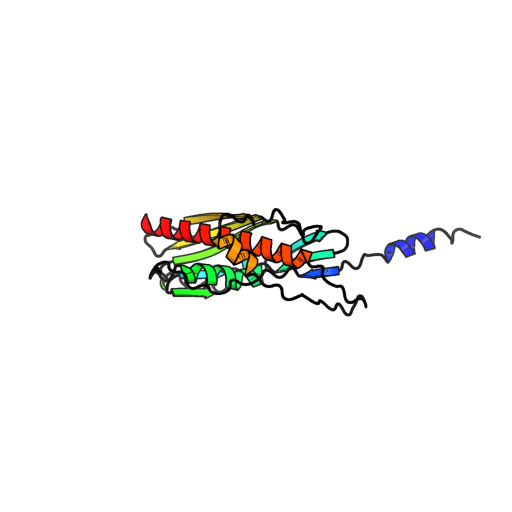O 1
ATOM 1518 N N . ALA A 1 190 ? 12.432 0.527 -10.482 1.00 87.12 190 ALA A N 1
ATOM 1519 C CA . ALA A 1 190 ? 10.988 0.758 -10.499 1.00 87.12 190 ALA A CA 1
ATOM 1520 C C . ALA A 1 190 ? 10.264 0.079 -9.317 1.00 87.12 190 ALA A C 1
ATOM 1522 O O . ALA A 1 190 ? 9.307 0.627 -8.768 1.00 87.12 190 ALA A O 1
ATOM 1523 N N . GLY A 1 191 ? 10.728 -1.102 -8.894 1.00 89.69 191 GLY A N 1
ATOM 1524 C CA . GLY A 1 191 ? 10.246 -1.788 -7.696 1.00 89.69 191 GLY A CA 1
ATOM 1525 C C . GLY A 1 191 ? 10.566 -1.028 -6.405 1.00 89.69 191 GLY A C 1
ATOM 1526 O O . GLY A 1 191 ? 9.706 -0.943 -5.529 1.00 89.69 191 GLY A O 1
ATOM 1527 N N . LYS A 1 192 ? 11.762 -0.434 -6.292 1.00 88.94 192 LYS A N 1
ATOM 1528 C CA . LYS A 1 192 ? 12.143 0.417 -5.152 1.00 88.94 192 LYS A CA 1
ATOM 1529 C C . LYS A 1 192 ? 11.344 1.720 -5.105 1.00 88.94 192 LYS A C 1
ATOM 1531 O O . LYS A 1 192 ? 10.831 2.072 -4.047 1.00 88.94 192 LYS A O 1
ATOM 1536 N N . ASP A 1 193 ? 11.193 2.398 -6.240 1.00 90.88 193 ASP A N 1
ATOM 1537 C CA . ASP A 1 193 ? 10.380 3.616 -6.347 1.00 90.88 193 ASP A CA 1
ATOM 1538 C C . ASP A 1 193 ? 8.924 3.334 -5.940 1.00 90.88 193 ASP A C 1
ATOM 1540 O O . ASP A 1 193 ? 8.319 4.082 -5.168 1.00 90.88 193 ASP A O 1
ATOM 1544 N N . SER A 1 194 ? 8.380 2.200 -6.401 1.00 93.44 194 SER A N 1
ATOM 1545 C CA . SER A 1 194 ? 7.040 1.730 -6.022 1.00 93.44 194 SER A CA 1
ATOM 1546 C C . SER A 1 194 ? 6.934 1.432 -4.535 1.00 93.44 194 SER A C 1
ATOM 1548 O O . SER A 1 194 ? 5.930 1.774 -3.914 1.00 93.44 194 SER A O 1
ATOM 1550 N N . PHE A 1 195 ? 7.969 0.830 -3.946 1.00 93.25 195 PHE A N 1
ATOM 1551 C CA . PHE A 1 195 ? 8.016 0.609 -2.508 1.00 93.25 195 PHE A CA 1
ATOM 1552 C C . PHE A 1 195 ? 7.914 1.929 -1.740 1.00 93.25 195 PHE A C 1
ATOM 1554 O O . PHE A 1 195 ? 7.071 2.018 -0.851 1.00 93.25 195 PHE A O 1
ATOM 1561 N N . MET A 1 196 ? 8.711 2.945 -2.091 1.00 93.12 196 MET A N 1
ATOM 1562 C CA . MET A 1 196 ? 8.696 4.233 -1.383 1.00 93.12 196 MET A CA 1
ATOM 1563 C C . MET A 1 196 ? 7.339 4.919 -1.496 1.00 93.12 196 MET A C 1
ATOM 1565 O O . MET A 1 196 ? 6.770 5.334 -0.489 1.00 93.12 196 MET A O 1
ATOM 1569 N N . ALA A 1 197 ? 6.760 4.947 -2.698 1.00 95.06 197 ALA A N 1
ATOM 1570 C CA . ALA A 1 197 ? 5.434 5.517 -2.900 1.00 95.06 197 ALA A CA 1
ATOM 1571 C C . ALA A 1 197 ? 4.372 4.817 -2.035 1.00 95.06 197 ALA A C 1
ATOM 1573 O O . ALA A 1 197 ? 3.578 5.480 -1.363 1.00 95.06 197 ALA A O 1
ATOM 1574 N N . ILE A 1 198 ? 4.377 3.479 -1.994 1.00 94.75 198 ILE A N 1
ATOM 1575 C CA . ILE A 1 198 ? 3.446 2.716 -1.152 1.00 94.75 198 ILE A CA 1
ATOM 1576 C C . ILE A 1 198 ? 3.725 2.961 0.334 1.00 94.75 198 ILE A C 1
ATOM 1578 O O . ILE A 1 198 ? 2.783 3.134 1.107 1.00 94.75 198 ILE A O 1
ATOM 1582 N N . HIS A 1 199 ? 4.994 3.010 0.735 1.00 93.50 199 HIS A N 1
ATOM 1583 C CA . HIS A 1 199 ? 5.399 3.273 2.109 1.00 93.50 199 HIS A CA 1
ATOM 1584 C C . HIS A 1 199 ? 4.858 4.620 2.606 1.00 93.50 199 HIS A C 1
ATOM 1586 O O . HIS A 1 199 ? 4.166 4.649 3.625 1.00 93.50 199 HIS A O 1
ATOM 1592 N N . HIS A 1 200 ? 5.063 5.699 1.847 1.00 94.62 200 HIS A N 1
ATOM 1593 C CA . HIS A 1 200 ? 4.570 7.033 2.195 1.00 94.62 200 HIS A CA 1
ATOM 1594 C C . HIS A 1 200 ? 3.043 7.098 2.269 1.00 94.62 200 HIS A C 1
ATOM 1596 O O . HIS A 1 200 ? 2.490 7.687 3.202 1.00 94.62 200 HIS A O 1
ATOM 1602 N N . ALA A 1 201 ? 2.341 6.460 1.327 1.00 96.75 201 ALA A N 1
ATOM 1603 C CA . ALA A 1 201 ? 0.881 6.415 1.354 1.00 96.75 201 ALA A CA 1
ATOM 1604 C C . ALA A 1 201 ? 0.359 5.691 2.608 1.00 96.75 201 ALA A C 1
ATOM 1606 O O . ALA A 1 201 ? -0.562 6.179 3.267 1.00 96.75 201 ALA A O 1
ATOM 1607 N N . LEU A 1 202 ? 0.960 4.551 2.965 1.00 95.12 202 LEU A N 1
ATOM 1608 C CA . LEU A 1 202 ? 0.555 3.763 4.129 1.00 95.12 202 LEU A CA 1
ATOM 1609 C C . LEU A 1 202 ? 0.892 4.456 5.457 1.00 95.12 202 LEU A C 1
ATOM 1611 O O . LEU A 1 202 ? 0.044 4.478 6.350 1.00 95.12 202 LEU A O 1
ATOM 1615 N N . GLU A 1 203 ? 2.078 5.059 5.601 1.00 92.94 203 GLU A N 1
ATOM 1616 C CA . GLU A 1 203 ? 2.419 5.826 6.808 1.00 92.94 203 GLU A CA 1
ATOM 1617 C C . GLU A 1 203 ? 1.486 7.031 6.978 1.00 92.94 203 GLU A C 1
ATOM 1619 O O . GLU A 1 203 ? 0.926 7.215 8.060 1.00 92.94 203 GLU A O 1
ATOM 1624 N N . SER A 1 204 ? 1.202 7.776 5.903 1.00 95.44 204 SER A N 1
ATOM 1625 C CA . SER A 1 204 ? 0.241 8.884 5.947 1.00 95.44 204 SER A CA 1
ATOM 1626 C C . SER A 1 204 ? -1.160 8.418 6.363 1.00 95.44 204 SER A C 1
ATOM 1628 O O . SER A 1 204 ? -1.779 9.027 7.238 1.00 95.44 204 SER A O 1
ATOM 1630 N N . LEU A 1 205 ? -1.662 7.309 5.805 1.00 97.19 205 LEU A N 1
ATOM 1631 C CA . LEU A 1 205 ? -2.952 6.735 6.210 1.00 97.19 205 LEU A CA 1
ATOM 1632 C C . LEU A 1 205 ? -2.963 6.322 7.683 1.00 97.19 205 LEU A C 1
ATOM 1634 O O . LEU A 1 205 ? -3.943 6.573 8.388 1.00 97.19 205 LEU A O 1
ATOM 1638 N N . ASN A 1 206 ? -1.883 5.716 8.167 1.00 93.94 206 ASN A N 1
ATOM 1639 C CA . ASN A 1 206 ? -1.772 5.300 9.559 1.00 93.94 206 ASN A CA 1
ATOM 1640 C C . ASN A 1 206 ? -1.737 6.490 10.522 1.00 93.94 206 ASN A C 1
ATOM 1642 O O . ASN A 1 206 ? -2.332 6.430 11.601 1.00 93.94 206 ASN A O 1
ATOM 1646 N N . GLU A 1 207 ? -1.069 7.579 10.146 1.00 92.94 207 GLU A N 1
ATOM 1647 C CA . GLU A 1 207 ? -1.061 8.819 10.919 1.00 92.94 207 GLU A CA 1
ATOM 1648 C C . GLU A 1 207 ? -2.439 9.476 10.950 1.00 92.94 207 GLU A C 1
ATOM 1650 O O . GLU A 1 207 ? -2.923 9.831 12.030 1.00 92.94 207 GLU A O 1
ATOM 1655 N N . GLN A 1 208 ? -3.104 9.575 9.796 1.00 95.38 208 GLN A N 1
ATOM 1656 C CA . GLN A 1 208 ? -4.477 10.072 9.699 1.00 95.38 208 GLN A CA 1
ATOM 1657 C C . GLN A 1 208 ? -5.432 9.231 10.557 1.00 95.38 208 GLN A C 1
ATOM 1659 O O . GLN A 1 208 ? -6.227 9.784 11.320 1.00 95.38 208 GLN A O 1
ATOM 1664 N N . LEU A 1 209 ? -5.311 7.899 10.511 1.00 94.75 209 LEU A N 1
ATOM 1665 C CA . LEU A 1 209 ? -6.096 6.985 11.339 1.00 94.75 209 LEU A CA 1
ATOM 1666 C C . LEU A 1 209 ? -5.827 7.223 12.826 1.00 94.75 209 LEU A C 1
ATOM 1668 O O . LEU A 1 209 ? -6.760 7.381 13.613 1.00 94.75 209 LEU A O 1
ATOM 1672 N N . ALA A 1 210 ? -4.560 7.322 13.228 1.00 90.00 210 ALA A N 1
ATOM 1673 C CA . ALA A 1 210 ? -4.206 7.591 14.615 1.00 90.00 210 ALA A CA 1
ATOM 1674 C C . ALA A 1 210 ? -4.758 8.940 15.113 1.00 90.00 210 ALA A C 1
ATOM 1676 O O . ALA A 1 210 ? -5.162 9.036 16.275 1.00 90.00 210 ALA A O 1
ATOM 1677 N N . GLN A 1 211 ? -4.792 9.969 14.264 1.00 90.69 211 GLN A N 1
ATOM 1678 C CA . GLN A 1 211 ? -5.378 11.271 14.589 1.00 90.69 211 GLN A CA 1
ATOM 1679 C C . GLN A 1 211 ? -6.908 11.208 14.681 1.00 90.69 211 GLN A C 1
ATOM 1681 O O . GLN A 1 211 ? -7.478 11.694 15.659 1.00 90.69 211 GLN A O 1
ATOM 1686 N N . ALA A 1 212 ? -7.575 10.555 13.726 1.00 90.94 212 ALA A N 1
ATOM 1687 C CA . ALA A 1 212 ? -9.028 10.381 13.727 1.00 90.94 212 ALA A CA 1
ATOM 1688 C C . ALA A 1 212 ? -9.518 9.656 14.992 1.00 90.94 212 ALA A C 1
ATOM 1690 O O . ALA A 1 212 ? -10.543 10.018 15.562 1.00 90.94 212 ALA A O 1
ATOM 1691 N N . LEU A 1 213 ? -8.743 8.688 15.486 1.00 88.31 213 LEU A N 1
ATOM 1692 C CA . LEU A 1 213 ? -9.034 7.946 16.717 1.00 88.31 213 LEU A CA 1
ATOM 1693 C C . LEU A 1 213 ? -8.658 8.681 18.014 1.00 88.31 213 LEU A C 1
ATOM 1695 O O . LEU A 1 213 ? -8.820 8.118 19.091 1.00 88.31 213 LEU A O 1
ATOM 1699 N N . LYS A 1 214 ? -8.053 9.872 17.951 1.00 83.38 214 LYS A N 1
ATOM 1700 C CA . LYS A 1 214 ? -7.854 10.741 19.130 1.00 83.38 214 LYS A CA 1
ATOM 1701 C C . LYS A 1 214 ? -8.974 11.769 19.280 1.00 83.38 214 LYS A C 1
ATOM 1703 O O . LYS A 1 214 ? -9.195 12.266 20.379 1.00 83.38 214 LYS A O 1
ATOM 1708 N N . ASN A 1 215 ? -9.613 12.118 18.167 1.00 65.19 215 ASN A N 1
ATOM 1709 C CA . ASN A 1 215 ? -10.618 13.175 18.086 1.00 65.19 215 ASN A CA 1
ATOM 1710 C C . ASN A 1 215 ? -12.061 12.647 18.198 1.00 65.19 215 ASN A C 1
ATOM 1712 O O . ASN A 1 215 ? -12.986 13.457 18.240 1.00 65.19 215 ASN A O 1
ATOM 1716 N N . ASN A 1 216 ? -12.236 11.322 18.236 1.00 55.28 216 ASN A N 1
ATOM 1717 C CA . ASN A 1 216 ? -13.492 10.613 18.498 1.00 55.28 216 ASN A CA 1
ATOM 1718 C C . ASN A 1 216 ? -13.429 9.938 19.869 1.00 55.28 216 ASN A C 1
ATOM 1720 O O . ASN A 1 216 ? -14.486 9.877 20.532 1.00 55.28 216 ASN A O 1
#

Foldseek 3Di:
DDPPVPVVVVVVVVPPPPPQAEDEQAAFADDDDQAPDDADAFAEEEAEEPQLLQDKDWDDDDSYIYIYNRNVRCQVRLQSLNVSHHVHYHYDPDDDPLVVGQKYWYKDWPDWDQDQDPDLPDADFTKTKMKIFMDGDPPDHIDMDIFMFFLDQPDPVSVVSLVPRDDDQDFDDDPVVVDRDRPDNSSHSSSSRNNRRSSRGSNVRSVVVVVVVVVD

pLDDT: mean 79.5, std 17.83, range [37.94, 98.38]

Secondary structure (DSSP, 8-state):
----TTHHHHHHHTT----PEEEE-PPPPPP-PPP-SPPEEEEEEEE--HHHHT--EEEEETTEEEEE-HHHHHHHHHHHHHTTTEEEEEEESSPPPGGG-SEEEEEEEEEEE-PPPSSTT-----EEEEEEEEEESTTSPPEEEEEEEES---SHHHHHHHHH-PPP--EE--TTTSS-EE--THHHHHHHHHHHHHHHHHHHHHHHHHHHHHH-

Nearest PDB structures (foldseek):
  3bf2-assembly1_A-2  TM=4.909E-01  e=7.290E-03  Neisseria meningitidis FAM18
  3w1e-assembly1_A  TM=4.097E-01  e=5.302E-03  Vibrio alginolyticus
  6yxz-assembly1_JJJ  TM=4.599E-01  e=1.535E+00  Bifidobacterium bifidum

Radius of gyration: 22.11 Å; Cα contacts (8 Å, |Δi|>4): 383; chains: 1; bounding box: 42×35×87 Å